Protein AF-A0A7S2RAV8-F1 (afdb_monomer_lite)

Radius of gyration: 22.28 Å; chains: 1; bounding box: 64×39×64 Å

Sequence (268 aa):
QKGCSYASLKVEIESLLDTTYSGCKLDADGVLSELLGGNNNEATVDALCISAYESSDVVYTFDDVTRKGYQFNNEYFSGGTKWNYEIETNDGENELKSDAARVKDVYHNEAKSGIIELPMDLPSFNPSDVGTCELNAAFCCWVQDRQAKDKNGNCNTPYDSNCVDKDPSDNANLCYVDHDRAAVGTHVAGGFSIYGDVENGKENIEGDIHCHGFAWAESANDPISVYKGNNLFFVSMYDHMYTRGYVRNVPGATMCACAETVSLLYPP

Secondary structure (DSSP, 8-state):
---SSHHHHHHHHHHHHHHT-TT-SS-HHHHHHHHTTT--SHHHHHHHHHHHHS-TTTEE-HHHHH-S-HHHHHHHHTT-SHHHH----TTSTT-HHHHTHHHHHHHHHTTTTSEEPP-TTSTTTS-TTS-SSTTSEEEEEE-EE--SSSSSSS--SSHHHHTTTB-----B---EEEGGGGHHHHT--S-EEE-SBTTTTB---S--BEEEEEE--SSTTSHHHHTHHHHHIIIIIIIIIIIT-EE-PPTTS-SEEETTT--EE---

pLDDT: mean 86.3, std 10.57, range [35.66, 97.62]

Foldseek 3Di:
DQWQFLVSQLVVQQVCCVPPVVPDPDHSQRVCCVVQVNPSDGVSSLVVLVVVLPPPVQEDEVCNQQVPDDVQVLQQQLQDDLLFPDAQALVGPSDNCVVNVSLVVCVVPHLVRGAYDDNCVHCQQPPPPDDRLQQQKKKFKFFFFRDDPLPWFFQHPVRVPRRPRTGTAADAWFAKFWLCLRCRSNVNPTDMDGQAPPPVRGTQSSDGMDMDMDGADPDCSTPRNRRVSSVVSCVSPPPPRNRGRTGGDRRSFGRMHRPRSTRTDDDD

Organism: NCBI:txid49252

Structure (mmCIF, N/CA/C/O backbone):
data_AF-A0A7S2RAV8-F1
#
_entry.id   AF-A0A7S2RAV8-F1
#
loop_
_atom_site.group_PDB
_atom_site.id
_atom_site.type_symbol
_atom_site.label_atom_id
_atom_site.label_alt_id
_atom_site.label_comp_id
_atom_site.label_asym_id
_atom_site.label_entity_id
_atom_site.label_seq_id
_atom_site.pdbx_PDB_ins_code
_atom_site.Cartn_x
_atom_site.Cartn_y
_atom_site.Cartn_z
_atom_site.occupancy
_atom_site.B_iso_or_equiv
_atom_site.auth_seq_id
_atom_site.auth_comp_id
_atom_site.auth_asym_id
_atom_site.auth_atom_id
_atom_site.pdbx_PDB_model_num
ATOM 1 N N . GLN A 1 1 ? 5.123 9.591 -15.116 1.00 43.28 1 GLN A N 1
ATOM 2 C CA . GLN A 1 1 ? 6.054 8.481 -15.395 1.00 43.28 1 GLN A CA 1
ATOM 3 C C . GLN A 1 1 ? 6.218 8.402 -16.901 1.00 43.28 1 GLN A C 1
ATOM 5 O O . GLN A 1 1 ? 5.208 8.426 -17.591 1.00 43.28 1 GLN A O 1
ATOM 10 N N . LYS A 1 2 ? 7.450 8.432 -17.416 1.00 52.16 2 LYS A N 1
ATOM 11 C CA . LYS A 1 2 ? 7.704 8.191 -18.843 1.00 52.16 2 LYS A CA 1
ATOM 12 C C . LYS A 1 2 ? 7.736 6.674 -19.031 1.00 52.16 2 LYS A C 1
ATOM 14 O O . LYS A 1 2 ? 8.394 5.995 -18.248 1.00 52.16 2 LYS A O 1
ATOM 19 N N . GLY A 1 3 ? 6.921 6.157 -19.945 1.00 62.19 3 GLY A N 1
ATOM 20 C CA . GLY A 1 3 ? 6.721 4.717 -20.102 1.00 62.19 3 GLY A CA 1
ATOM 21 C C . GLY A 1 3 ? 7.920 4.022 -20.739 1.00 62.19 3 GLY A C 1
ATOM 22 O O . GLY A 1 3 ? 8.759 4.667 -21.362 1.00 62.19 3 GLY A O 1
ATOM 23 N N . CYS A 1 4 ? 7.989 2.701 -20.603 1.00 76.12 4 CYS A N 1
ATOM 24 C CA . CYS A 1 4 ? 8.986 1.884 -21.285 1.00 76.12 4 CYS A CA 1
ATOM 25 C C . CYS A 1 4 ? 8.488 1.587 -22.705 1.00 76.12 4 CYS A C 1
ATOM 27 O O . CYS A 1 4 ? 7.786 0.615 -22.927 1.00 76.12 4 CYS A O 1
ATOM 29 N N . SER A 1 5 ? 8.746 2.513 -23.632 1.00 80.19 5 SER A N 1
ATOM 30 C CA . SER A 1 5 ? 8.338 2.416 -25.043 1.00 80.19 5 SER A CA 1
ATOM 31 C C . SER A 1 5 ? 9.417 3.003 -25.938 1.00 80.19 5 SER A C 1
ATOM 33 O O . SER A 1 5 ? 10.167 3.884 -25.494 1.00 80.19 5 SER A O 1
ATOM 35 N N . TYR A 1 6 ? 9.468 2.593 -27.207 1.00 83.44 6 TYR A N 1
ATOM 36 C CA . TYR A 1 6 ? 10.445 3.146 -28.154 1.00 83.44 6 TYR A CA 1
ATOM 37 C C . TYR A 1 6 ? 10.307 4.668 -28.260 1.00 83.44 6 TYR A C 1
ATOM 39 O O . TYR A 1 6 ? 11.296 5.399 -28.216 1.00 83.44 6 TYR A O 1
ATOM 47 N N . ALA A 1 7 ? 9.068 5.163 -28.323 1.00 85.19 7 ALA A N 1
ATOM 48 C CA . ALA A 1 7 ? 8.782 6.592 -28.392 1.00 85.19 7 ALA A CA 1
ATOM 49 C C . ALA A 1 7 ? 9.297 7.354 -27.160 1.00 85.19 7 ALA A C 1
ATOM 51 O O . ALA A 1 7 ? 9.900 8.417 -27.300 1.00 85.19 7 ALA A O 1
ATOM 52 N N . SER A 1 8 ? 9.097 6.809 -25.956 1.00 83.19 8 SER A N 1
ATOM 53 C CA . SER A 1 8 ? 9.576 7.450 -24.725 1.00 83.19 8 SER A CA 1
ATOM 54 C C . SER A 1 8 ? 11.103 7.437 -24.637 1.00 83.19 8 SER A C 1
ATOM 56 O O . SER A 1 8 ? 11.702 8.443 -24.259 1.00 83.19 8 SER A O 1
ATOM 58 N N . LEU A 1 9 ? 11.733 6.328 -25.035 1.00 84.19 9 LEU A N 1
ATOM 59 C CA . LEU A 1 9 ? 13.187 6.185 -25.066 1.00 84.19 9 LEU A CA 1
ATOM 60 C C . LEU A 1 9 ? 13.822 7.168 -26.061 1.00 84.19 9 LEU A C 1
ATOM 62 O O . LEU A 1 9 ? 14.805 7.834 -25.742 1.00 84.19 9 LEU A O 1
ATOM 66 N N . LYS A 1 10 ? 13.209 7.314 -27.240 1.00 88.38 10 LYS A N 1
ATOM 67 C CA . LYS A 1 10 ? 13.621 8.275 -28.262 1.00 88.38 10 LYS A CA 1
ATOM 68 C C . LYS A 1 10 ? 13.580 9.708 -27.740 1.00 88.38 10 LYS A C 1
ATOM 70 O O . LYS A 1 10 ? 14.586 10.397 -27.843 1.00 88.38 10 LYS A O 1
ATOM 75 N N . VAL A 1 11 ? 12.471 10.128 -27.125 1.00 89.44 11 VAL A N 1
ATOM 76 C CA . VAL A 1 11 ? 12.331 11.485 -26.561 1.00 89.44 11 VAL A CA 1
ATOM 77 C C . VAL A 1 11 ? 13.412 11.778 -25.516 1.00 89.44 11 VAL A C 1
ATOM 79 O O . VAL A 1 11 ? 13.958 12.880 -25.478 1.00 89.44 11 VAL A O 1
ATOM 82 N N . GLU A 1 12 ? 13.754 10.803 -24.671 1.00 87.81 12 GLU A N 1
ATOM 83 C CA . GLU A 1 12 ? 14.819 10.993 -23.679 1.00 87.81 12 GLU A CA 1
ATOM 84 C C . GLU A 1 12 ? 16.205 11.082 -24.305 1.00 87.81 12 GLU A C 1
ATOM 86 O O . GLU A 1 12 ? 17.019 11.908 -23.888 1.00 87.81 12 GLU A O 1
ATOM 91 N N . ILE A 1 13 ? 16.477 10.273 -25.328 1.00 89.56 13 ILE A N 1
ATOM 92 C CA . ILE A 1 13 ? 17.741 10.351 -26.057 1.00 89.56 13 ILE A CA 1
ATOM 93 C C . ILE A 1 13 ? 17.845 11.680 -26.803 1.00 89.56 13 ILE A C 1
ATOM 95 O O . ILE A 1 13 ? 18.894 12.309 -26.724 1.00 89.56 13 ILE A O 1
ATOM 99 N N . GLU A 1 14 ? 16.779 12.158 -27.447 1.00 91.38 14 GLU A N 1
ATOM 100 C CA . GLU A 1 14 ? 16.738 13.495 -28.060 1.00 91.38 14 GLU A CA 1
ATOM 101 C C . GLU A 1 14 ? 17.086 14.573 -27.025 1.00 91.38 14 GLU A C 1
ATOM 103 O O . GLU A 1 14 ? 18.001 15.369 -27.236 1.00 91.38 14 GLU A O 1
ATOM 108 N N . SER A 1 15 ? 16.453 14.527 -25.847 1.00 90.50 15 SER A N 1
ATOM 109 C CA . SER A 1 15 ? 16.748 15.468 -24.764 1.00 90.50 15 SER A CA 1
ATOM 110 C C . SER A 1 15 ? 18.203 15.384 -24.285 1.00 90.50 15 SER A C 1
ATOM 112 O O . SER A 1 15 ? 18.807 16.412 -23.971 1.00 90.50 15 SER A O 1
ATOM 114 N N . LEU A 1 16 ? 18.790 14.189 -24.190 1.00 90.31 16 LEU A N 1
ATOM 115 C CA . LEU A 1 16 ? 20.188 14.005 -23.781 1.00 90.31 16 LEU A CA 1
ATOM 116 C C . LEU A 1 16 ? 21.174 14.485 -24.850 1.00 90.31 16 LEU A C 1
ATOM 118 O O . LEU A 1 16 ? 22.193 15.094 -24.511 1.00 90.31 16 LEU A O 1
ATOM 122 N N . LEU A 1 17 ? 20.875 14.239 -26.126 1.00 91.56 17 LEU A N 1
ATOM 123 C CA . LEU A 1 17 ? 21.668 14.723 -27.253 1.00 91.56 17 LEU A CA 1
ATOM 124 C C . LEU A 1 17 ? 21.686 16.251 -27.286 1.00 91.56 17 LEU A C 1
ATOM 126 O O . LEU A 1 17 ? 22.760 16.840 -27.378 1.00 91.56 17 LEU A O 1
ATOM 130 N N . ASP A 1 18 ? 20.537 16.892 -27.086 1.00 87.81 18 ASP A N 1
ATOM 131 C CA . ASP A 1 18 ? 20.439 18.352 -27.096 1.00 87.81 18 ASP A CA 1
ATOM 132 C C . ASP A 1 18 ? 21.123 19.006 -25.886 1.00 87.81 18 ASP A C 1
ATOM 134 O O . ASP A 1 18 ? 21.769 20.050 -26.009 1.00 87.81 18 ASP A O 1
ATOM 138 N N . THR A 1 19 ? 20.997 18.403 -24.699 1.00 89.44 19 THR A N 1
ATOM 139 C CA . THR A 1 19 ? 21.460 19.020 -23.442 1.00 89.44 19 THR A CA 1
ATOM 140 C C . THR A 1 19 ? 22.895 18.669 -23.068 1.00 89.44 19 THR A C 1
ATOM 142 O O . THR A 1 19 ? 23.623 19.518 -22.555 1.00 89.44 19 THR A O 1
ATOM 145 N N . THR A 1 20 ? 23.304 17.421 -23.293 1.00 90.81 20 THR A N 1
ATOM 146 C CA . THR A 1 20 ? 24.558 16.862 -22.765 1.00 90.81 20 THR A CA 1
ATOM 147 C C . THR A 1 20 ? 25.553 16.558 -23.879 1.00 90.81 20 THR A C 1
ATOM 149 O O . THR A 1 20 ? 26.755 16.762 -23.707 1.00 90.81 20 THR A O 1
ATOM 152 N N . TYR A 1 21 ? 25.064 16.124 -25.044 1.00 87.56 21 TYR A N 1
ATOM 153 C CA . TYR A 1 21 ? 25.895 15.661 -26.157 1.00 87.56 21 TYR A CA 1
ATOM 154 C C . TYR A 1 21 ? 25.657 16.455 -27.445 1.00 87.56 21 TYR A C 1
ATOM 156 O O . TYR A 1 21 ? 25.573 15.877 -28.525 1.00 87.56 21 TYR A O 1
ATOM 164 N N . SER A 1 22 ? 25.633 17.788 -27.354 1.00 79.25 22 SER A N 1
ATOM 165 C CA . SER A 1 22 ? 25.305 18.692 -28.474 1.00 79.25 22 SER A CA 1
ATOM 166 C C . SER A 1 22 ? 26.261 18.625 -29.682 1.00 79.25 22 SER A C 1
ATOM 168 O O . SER A 1 22 ? 26.002 19.233 -30.718 1.00 79.25 22 SER A O 1
ATOM 170 N N . GLY A 1 23 ? 27.371 17.886 -29.569 1.00 83.62 23 GLY A N 1
ATOM 171 C CA . GLY A 1 23 ? 28.299 17.572 -30.663 1.00 83.62 23 GLY A CA 1
ATOM 172 C C . GLY A 1 23 ? 28.155 16.163 -31.253 1.00 83.62 23 GLY A C 1
ATOM 173 O O . GLY A 1 23 ? 28.964 15.782 -32.104 1.00 83.62 23 GLY A O 1
ATOM 174 N N . CYS A 1 24 ? 27.188 15.366 -30.792 1.00 85.75 24 CYS A N 1
ATOM 175 C CA . CYS A 1 24 ? 26.911 14.048 -31.348 1.00 85.75 24 CYS A CA 1
ATOM 176 C C . CYS A 1 24 ? 26.432 14.179 -32.799 1.00 85.75 24 CYS A C 1
ATOM 178 O O . CYS A 1 24 ? 25.630 15.049 -33.129 1.00 85.75 24 CYS A O 1
ATOM 180 N N . LYS A 1 25 ? 26.946 13.319 -33.683 1.00 87.62 25 LYS A N 1
ATOM 181 C CA . LYS A 1 25 ? 26.583 13.322 -35.111 1.00 87.62 25 LYS A CA 1
ATOM 182 C C . LYS A 1 25 ? 25.377 12.444 -35.433 1.00 87.62 25 LYS A C 1
ATOM 184 O O . LYS A 1 25 ? 24.878 12.515 -36.551 1.00 87.62 25 LYS A O 1
ATOM 189 N N . LEU A 1 26 ? 24.984 11.589 -34.495 1.00 88.50 26 LEU A N 1
ATOM 190 C CA . LEU A 1 26 ? 23.828 10.716 -34.627 1.00 88.50 26 LEU A CA 1
ATOM 191 C C . LEU A 1 26 ? 22.604 11.425 -34.056 1.00 88.50 26 LEU A C 1
ATOM 193 O O . LEU A 1 26 ? 22.698 12.091 -33.024 1.00 88.50 26 LEU A O 1
ATOM 197 N N . ASP A 1 27 ? 21.470 11.256 -34.728 1.00 89.50 27 ASP A N 1
ATOM 198 C CA . ASP A 1 27 ? 20.166 11.557 -34.152 1.00 89.50 27 ASP A CA 1
ATOM 199 C C . ASP A 1 27 ? 19.738 10.434 -33.192 1.00 89.50 27 ASP A C 1
ATOM 201 O O . ASP A 1 27 ? 20.418 9.412 -33.046 1.00 89.50 27 ASP A O 1
ATOM 205 N N . ALA A 1 28 ? 18.617 10.623 -32.498 1.00 88.25 28 ALA A N 1
ATOM 206 C CA . ALA A 1 28 ? 18.164 9.656 -31.505 1.00 88.25 28 ALA A CA 1
ATOM 207 C C . ALA A 1 28 ? 17.872 8.270 -32.098 1.00 88.25 28 ALA A C 1
ATOM 209 O O . ALA A 1 28 ? 18.189 7.269 -31.461 1.00 88.25 28 ALA A O 1
ATOM 210 N N . ASP A 1 29 ? 17.343 8.195 -33.324 1.00 87.12 29 ASP A N 1
ATOM 211 C CA . ASP A 1 29 ? 17.124 6.914 -34.008 1.00 87.12 29 ASP A CA 1
ATOM 212 C C . ASP A 1 29 ? 18.452 6.229 -34.368 1.00 87.12 29 ASP A C 1
ATOM 214 O O . ASP A 1 29 ? 18.572 5.011 -34.230 1.00 87.12 29 ASP A O 1
ATOM 218 N N . GLY A 1 30 ? 19.468 6.990 -34.785 1.00 88.50 30 GLY A N 1
ATOM 219 C CA . GLY A 1 30 ? 20.815 6.488 -35.044 1.00 88.50 30 GLY A CA 1
ATOM 220 C C . GLY A 1 30 ? 21.494 5.958 -33.783 1.00 88.50 30 GLY A C 1
ATOM 221 O O . GLY A 1 30 ? 22.050 4.861 -33.803 1.00 88.50 30 GLY A O 1
ATOM 222 N N . VAL A 1 31 ? 21.386 6.681 -32.664 1.00 88.62 31 VAL A N 1
ATOM 223 C CA . VAL A 1 31 ? 21.889 6.221 -31.358 1.00 88.62 31 VAL A CA 1
ATOM 224 C C . VAL A 1 31 ? 21.173 4.947 -30.918 1.00 88.62 31 VAL A C 1
ATOM 226 O O . VAL A 1 31 ? 21.825 3.975 -30.540 1.00 88.62 31 VAL A O 1
ATOM 229 N N . LEU A 1 32 ? 19.842 4.915 -31.011 1.00 87.62 32 LEU A N 1
ATOM 230 C CA . LEU A 1 32 ? 19.060 3.718 -30.706 1.00 87.62 32 LEU A CA 1
ATOM 231 C C . LEU A 1 32 ? 19.437 2.549 -31.614 1.00 87.62 32 LEU A C 1
ATOM 233 O O . LEU A 1 32 ? 19.582 1.435 -31.125 1.00 87.62 32 LEU A O 1
ATOM 237 N N . SER A 1 33 ? 19.694 2.804 -32.899 1.00 87.38 33 SER A N 1
ATOM 238 C CA . SER A 1 33 ? 20.160 1.780 -33.837 1.00 87.38 33 SER A CA 1
ATOM 239 C C . SER A 1 33 ? 21.479 1.156 -33.418 1.00 87.38 33 SER A C 1
ATOM 241 O O . SER A 1 33 ? 21.645 -0.052 -33.572 1.00 87.38 33 SER A O 1
ATOM 243 N N . GLU A 1 34 ? 22.424 1.941 -32.909 1.00 87.56 34 GLU A N 1
ATOM 244 C CA . GLU A 1 34 ? 23.692 1.394 -32.430 1.00 87.56 34 GLU A CA 1
ATOM 245 C C . GLU A 1 34 ? 23.516 0.626 -31.115 1.00 87.56 34 GLU A C 1
ATOM 247 O O . GLU A 1 34 ? 24.026 -0.487 -30.986 1.00 87.56 34 GLU A O 1
ATOM 252 N N . LEU A 1 35 ? 22.752 1.175 -30.166 1.00 85.38 35 LEU A N 1
ATOM 253 C CA . LEU A 1 35 ? 22.533 0.562 -28.852 1.00 85.38 35 LEU A CA 1
ATOM 254 C C . LEU A 1 35 ? 21.718 -0.736 -28.924 1.00 85.38 35 LEU A C 1
ATOM 256 O O . LEU A 1 35 ? 21.993 -1.676 -28.182 1.00 85.38 35 LEU A O 1
ATOM 260 N N . LEU A 1 36 ? 20.736 -0.800 -29.825 1.00 86.00 36 LEU A N 1
ATOM 261 C CA . LEU A 1 36 ? 19.835 -1.944 -30.002 1.00 86.00 36 LEU A CA 1
ATOM 262 C C . LEU A 1 36 ? 20.314 -2.924 -31.088 1.00 86.00 36 LEU A C 1
ATOM 264 O O . LEU A 1 36 ? 19.597 -3.862 -31.441 1.00 86.00 36 LEU A O 1
ATOM 268 N N . GLY A 1 37 ? 21.508 -2.715 -31.657 1.00 84.94 37 GLY A N 1
ATOM 269 C CA . GLY A 1 37 ? 22.071 -3.594 -32.687 1.00 84.94 37 GLY A CA 1
ATOM 270 C C . GLY A 1 37 ? 21.268 -3.624 -33.995 1.00 84.94 37 GLY A C 1
ATOM 271 O O . GLY A 1 37 ? 21.227 -4.652 -34.668 1.00 84.94 37 GLY A O 1
ATOM 272 N N . GLY A 1 38 ? 20.612 -2.516 -34.346 1.00 80.31 38 GLY A N 1
ATOM 273 C CA . GLY A 1 38 ? 19.808 -2.349 -35.561 1.00 80.31 38 GLY A CA 1
ATOM 274 C C . GLY A 1 38 ? 18.341 -2.772 -35.438 1.00 80.31 38 GLY A C 1
ATOM 275 O O . GLY A 1 38 ? 17.594 -2.640 -36.407 1.00 80.31 38 GLY A O 1
ATOM 276 N N . ASN A 1 39 ? 17.903 -3.251 -34.270 1.00 77.12 39 ASN A N 1
ATOM 277 C CA . ASN A 1 39 ? 16.529 -3.699 -34.034 1.00 77.12 39 ASN A CA 1
ATOM 278 C C . ASN A 1 39 ? 15.683 -2.606 -33.363 1.00 77.12 39 ASN A C 1
ATOM 280 O O . ASN A 1 39 ? 15.260 -2.723 -32.216 1.00 77.12 39 ASN A O 1
ATOM 284 N N . ASN A 1 40 ? 15.413 -1.535 -34.108 1.00 74.31 40 ASN A N 1
ATOM 285 C CA . ASN A 1 40 ? 14.671 -0.364 -33.628 1.00 74.31 40 ASN A CA 1
ATOM 286 C C . ASN A 1 40 ? 13.156 -0.573 -33.721 1.00 74.31 40 ASN A C 1
ATOM 288 O O . ASN A 1 40 ? 12.466 0.115 -34.472 1.00 74.31 40 ASN A O 1
ATOM 292 N N . ASN A 1 41 ? 12.638 -1.576 -33.016 1.00 80.62 41 ASN A N 1
ATOM 293 C CA . ASN A 1 41 ? 11.206 -1.851 -32.957 1.00 80.62 41 ASN A CA 1
ATOM 294 C C . ASN A 1 41 ? 10.712 -1.919 -31.509 1.00 80.62 41 ASN A C 1
ATOM 296 O O . ASN A 1 41 ? 11.490 -2.157 -30.585 1.00 80.62 41 ASN A O 1
ATOM 300 N N . GLU A 1 42 ? 9.404 -1.729 -31.339 1.00 82.00 42 GLU A N 1
ATOM 301 C CA . GLU A 1 42 ? 8.756 -1.736 -30.023 1.00 82.00 42 GLU A CA 1
ATOM 302 C C . GLU A 1 42 ? 9.035 -3.039 -29.269 1.00 82.00 42 GLU A C 1
ATOM 304 O O . GLU A 1 42 ? 9.454 -3.004 -28.123 1.00 82.00 42 GLU A O 1
ATOM 309 N N . ALA A 1 43 ? 8.953 -4.185 -29.953 1.00 82.06 43 ALA A N 1
ATOM 310 C CA . ALA A 1 43 ? 9.165 -5.496 -29.342 1.00 82.06 43 ALA A CA 1
ATOM 311 C C . ALA A 1 43 ? 10.565 -5.671 -28.720 1.00 82.06 43 ALA A C 1
ATOM 313 O O . ALA A 1 43 ? 10.721 -6.370 -27.722 1.00 82.06 43 ALA A O 1
ATOM 314 N N . THR A 1 44 ? 11.594 -5.050 -29.304 1.00 84.56 44 THR A N 1
ATOM 315 C CA . THR A 1 44 ? 12.965 -5.099 -28.772 1.00 84.56 44 THR A CA 1
ATOM 316 C C . THR A 1 44 ? 13.088 -4.242 -27.519 1.00 84.56 44 THR A C 1
ATOM 318 O O . THR A 1 44 ? 13.707 -4.667 -26.546 1.00 84.56 44 THR A O 1
ATOM 321 N N . VAL A 1 45 ? 12.473 -3.057 -27.525 1.00 81.50 45 VAL A N 1
ATOM 322 C CA . VAL A 1 45 ? 12.429 -2.186 -26.346 1.00 81.50 45 VAL A CA 1
ATOM 323 C C . VAL A 1 45 ? 11.629 -2.854 -25.230 1.00 81.50 45 VAL A C 1
ATOM 325 O O . VAL A 1 45 ? 12.137 -2.947 -24.118 1.00 81.50 45 VAL A O 1
ATOM 328 N N . ASP A 1 46 ? 10.464 -3.424 -25.537 1.00 79.44 46 ASP A N 1
ATOM 329 C CA . ASP A 1 46 ? 9.639 -4.171 -24.584 1.00 79.44 46 ASP A CA 1
ATOM 330 C C . ASP A 1 46 ? 10.425 -5.309 -23.921 1.00 79.44 46 ASP A C 1
ATOM 332 O O . ASP A 1 46 ? 10.407 -5.451 -22.700 1.00 79.44 46 ASP A O 1
ATOM 336 N N . ALA A 1 47 ? 11.171 -6.099 -24.699 1.00 80.56 47 ALA A N 1
ATOM 337 C CA . ALA A 1 47 ? 11.978 -7.196 -24.165 1.00 80.56 47 ALA A CA 1
ATOM 338 C C . ALA A 1 47 ? 13.101 -6.711 -23.229 1.00 80.56 47 ALA A C 1
ATOM 340 O O . ALA A 1 47 ? 13.387 -7.353 -22.214 1.00 80.56 47 ALA A O 1
ATOM 341 N N . LEU A 1 48 ? 13.728 -5.573 -23.544 1.00 83.38 48 LEU A N 1
ATOM 342 C CA . LEU A 1 48 ? 14.727 -4.950 -22.671 1.00 83.38 48 LEU A CA 1
ATOM 343 C C . LEU A 1 48 ? 14.098 -4.432 -21.378 1.00 83.38 48 LEU A C 1
ATOM 345 O O . LEU A 1 48 ? 14.671 -4.618 -20.308 1.00 83.38 48 LEU A O 1
ATOM 349 N N . CYS A 1 49 ? 12.917 -3.825 -21.473 1.00 80.38 49 CYS A N 1
ATOM 350 C CA . CYS A 1 49 ? 12.148 -3.356 -20.328 1.00 80.38 49 CYS A CA 1
ATOM 351 C C . CYS A 1 49 ? 11.777 -4.509 -19.393 1.00 80.38 49 CYS A C 1
ATOM 353 O O . CYS A 1 49 ? 12.070 -4.437 -18.203 1.00 80.38 49 CYS A O 1
ATOM 355 N N . ILE A 1 50 ? 11.226 -5.601 -19.934 1.00 78.88 50 ILE A N 1
ATOM 356 C CA . ILE A 1 50 ? 10.930 -6.825 -19.173 1.00 78.88 50 ILE A CA 1
ATOM 357 C C . ILE A 1 50 ? 12.186 -7.328 -18.465 1.00 78.88 50 ILE A C 1
ATOM 359 O O . ILE A 1 50 ? 12.175 -7.512 -17.255 1.00 78.88 50 ILE A O 1
ATOM 363 N N . SER A 1 51 ? 13.291 -7.470 -19.200 1.00 81.06 51 SER A N 1
ATOM 364 C CA . SER A 1 51 ? 14.554 -7.962 -18.635 1.00 81.06 51 SER A CA 1
ATOM 365 C C . SER A 1 51 ? 15.077 -7.061 -17.510 1.00 81.06 51 SER A C 1
ATOM 367 O O . SER A 1 51 ? 15.678 -7.544 -16.554 1.00 81.06 51 SER A O 1
ATOM 369 N N . ALA A 1 52 ? 14.860 -5.747 -17.614 1.00 80.44 52 ALA A N 1
ATOM 370 C CA . ALA A 1 52 ? 15.224 -4.797 -16.571 1.00 80.44 52 ALA A CA 1
ATOM 371 C C . ALA A 1 52 ? 14.313 -4.912 -15.337 1.00 80.44 52 ALA A C 1
ATOM 373 O O . ALA A 1 52 ? 14.808 -4.808 -14.217 1.00 80.44 52 ALA A O 1
ATOM 374 N N . TYR A 1 53 ? 13.012 -5.146 -15.530 1.00 79.12 53 TYR A N 1
ATOM 375 C CA . TYR A 1 53 ? 12.043 -5.326 -14.445 1.00 79.12 53 TYR A CA 1
ATOM 376 C C . TYR A 1 53 ? 12.192 -6.666 -13.721 1.00 79.12 53 TYR A C 1
ATOM 378 O O . TYR A 1 53 ? 12.022 -6.719 -12.509 1.00 79.12 53 TYR A O 1
ATOM 386 N N . GLU A 1 54 ? 12.550 -7.729 -14.438 1.00 75.06 54 GLU A N 1
ATOM 387 C CA . GLU A 1 54 ? 12.796 -9.064 -13.877 1.00 75.06 54 GLU A CA 1
ATOM 388 C C . GLU A 1 54 ? 14.157 -9.180 -13.168 1.00 75.06 54 GLU A C 1
ATOM 390 O O . GLU A 1 54 ? 14.454 -10.201 -12.545 1.00 75.06 54 GLU A O 1
ATOM 395 N N . SER A 1 55 ? 15.003 -8.148 -13.244 1.00 75.94 55 SER A N 1
ATOM 396 C CA . SER A 1 55 ? 16.267 -8.122 -12.514 1.00 75.94 55 SER A CA 1
ATOM 397 C C . SER A 1 55 ? 16.011 -8.141 -11.005 1.00 75.94 55 SER A C 1
ATOM 399 O O . SER A 1 55 ? 15.428 -7.214 -10.446 1.00 75.94 55 SER A O 1
ATOM 401 N N . SER A 1 56 ? 16.511 -9.169 -10.314 1.00 62.59 56 SER A N 1
ATOM 402 C CA . SER A 1 56 ? 16.336 -9.340 -8.864 1.00 62.59 56 SER A CA 1
ATOM 403 C C . SER A 1 56 ? 16.852 -8.165 -8.030 1.00 62.59 56 SER A C 1
ATOM 405 O O . SER A 1 56 ? 16.421 -7.988 -6.898 1.00 62.59 56 SER A O 1
ATOM 407 N N . ASP A 1 57 ? 17.765 -7.358 -8.577 1.00 68.69 57 ASP A N 1
ATOM 408 C CA . ASP A 1 57 ? 18.350 -6.206 -7.881 1.00 68.69 57 ASP A CA 1
ATOM 409 C C . ASP A 1 57 ? 17.342 -5.072 -7.640 1.00 68.69 57 ASP A C 1
ATOM 411 O O . ASP A 1 57 ? 17.608 -4.173 -6.842 1.00 68.69 57 ASP A O 1
ATOM 415 N N . VAL A 1 58 ? 16.197 -5.092 -8.329 1.00 71.00 58 VAL A N 1
ATOM 416 C CA . VAL A 1 58 ? 15.153 -4.070 -8.188 1.00 71.00 58 VAL A CA 1
ATOM 417 C C . VAL A 1 58 ? 13.844 -4.613 -7.626 1.00 71.00 58 VAL A C 1
ATOM 419 O O . VAL A 1 58 ? 12.955 -3.809 -7.362 1.00 71.00 58 VAL A O 1
ATOM 422 N N . VAL A 1 59 ? 13.709 -5.927 -7.424 1.00 81.00 59 VAL A N 1
ATOM 423 C CA . VAL A 1 59 ? 12.449 -6.568 -7.014 1.00 81.00 59 VAL A CA 1
ATOM 424 C C . VAL A 1 59 ? 12.431 -6.842 -5.510 1.00 81.00 59 VAL A C 1
ATOM 426 O O . VAL A 1 59 ? 13.317 -7.495 -4.965 1.00 81.00 59 VAL A O 1
ATOM 429 N N . TYR A 1 60 ? 11.378 -6.365 -4.852 1.00 86.81 60 TYR A N 1
ATOM 430 C CA . TYR A 1 60 ? 11.082 -6.555 -3.438 1.00 86.81 60 TYR A CA 1
ATOM 431 C C . TYR A 1 60 ? 9.792 -7.345 -3.281 1.00 86.81 60 TYR A C 1
ATOM 433 O O . TYR A 1 60 ? 8.746 -6.952 -3.802 1.00 86.81 60 TYR A O 1
ATOM 441 N N . THR A 1 61 ? 9.832 -8.410 -2.488 1.00 88.75 61 THR A N 1
ATOM 442 C CA . THR A 1 61 ? 8.597 -9.070 -2.068 1.00 88.75 61 THR A CA 1
ATOM 443 C C . THR A 1 61 ? 7.898 -8.229 -1.003 1.00 88.75 61 THR A C 1
ATOM 445 O O . THR A 1 61 ? 8.508 -7.396 -0.321 1.00 88.75 61 THR A O 1
ATOM 448 N N . PHE A 1 62 ? 6.607 -8.466 -0.788 1.00 85.81 62 PHE A N 1
ATOM 449 C CA . PHE A 1 62 ? 5.908 -7.788 0.302 1.00 85.81 62 PHE A CA 1
ATOM 450 C C . PHE A 1 62 ? 6.414 -8.225 1.690 1.00 85.81 62 PHE A C 1
ATOM 452 O O . PHE A 1 62 ? 6.354 -7.451 2.647 1.00 85.81 62 PHE A O 1
ATOM 459 N N . ASP A 1 63 ? 6.989 -9.427 1.814 1.00 90.69 63 ASP A N 1
ATOM 460 C CA . ASP A 1 63 ? 7.643 -9.849 3.057 1.00 90.69 63 ASP A CA 1
ATOM 461 C C . ASP A 1 63 ? 8.911 -9.046 3.349 1.00 90.69 63 ASP A C 1
ATOM 463 O O . ASP A 1 63 ? 9.175 -8.699 4.504 1.00 90.69 63 ASP A O 1
ATOM 467 N N . ASP A 1 64 ? 9.639 -8.627 2.311 1.00 91.44 64 ASP A N 1
ATOM 468 C CA . ASP A 1 64 ? 10.770 -7.722 2.480 1.00 91.44 64 ASP A CA 1
ATOM 469 C C . ASP A 1 64 ? 10.330 -6.376 3.048 1.00 91.44 64 ASP A C 1
ATOM 471 O O . ASP A 1 64 ? 11.070 -5.788 3.837 1.00 91.44 64 ASP A O 1
ATOM 475 N N . VAL A 1 65 ? 9.128 -5.895 2.721 1.00 91.75 65 VAL A N 1
ATOM 476 C CA . VAL A 1 65 ? 8.611 -4.610 3.214 1.00 91.75 65 VAL A CA 1
ATOM 477 C C . VAL A 1 65 ? 8.490 -4.609 4.737 1.00 91.75 65 VAL A C 1
ATOM 479 O O . VAL A 1 65 ? 8.980 -3.685 5.391 1.00 91.75 65 VAL A O 1
ATOM 482 N N . THR A 1 66 ? 7.882 -5.641 5.328 1.00 92.00 66 THR A N 1
ATOM 483 C CA . THR A 1 66 ? 7.645 -5.679 6.782 1.00 92.00 66 THR A CA 1
ATOM 484 C C . THR A 1 66 ? 8.770 -6.364 7.549 1.00 92.00 66 THR A C 1
ATOM 486 O O . THR A 1 66 ? 9.075 -5.948 8.670 1.00 92.00 66 THR A O 1
ATOM 489 N N . ARG A 1 67 ? 9.402 -7.390 6.957 1.00 93.50 67 ARG A N 1
ATOM 490 C CA . ARG A 1 67 ? 10.308 -8.356 7.607 1.00 93.50 67 ARG A CA 1
ATOM 491 C C . ARG A 1 67 ? 9.709 -8.989 8.864 1.00 93.50 67 ARG A C 1
ATOM 493 O O . ARG A 1 67 ? 10.411 -9.215 9.852 1.00 93.50 67 ARG A O 1
ATOM 500 N N . LYS A 1 68 ? 8.395 -9.219 8.855 1.00 94.06 68 LYS A N 1
ATOM 501 C CA . LYS A 1 68 ? 7.653 -9.823 9.974 1.00 94.06 68 LYS A CA 1
ATOM 502 C C . LYS A 1 68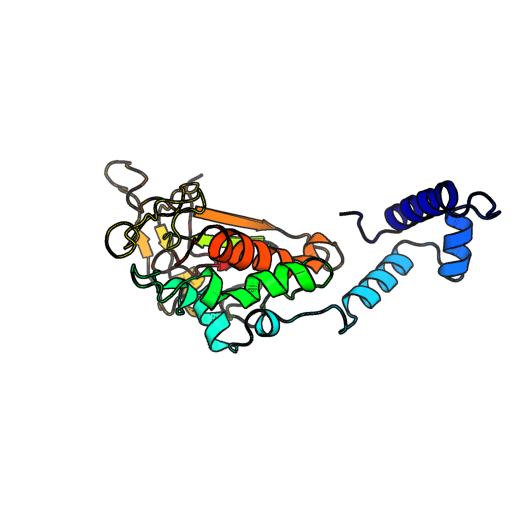 ? 7.066 -11.195 9.639 1.00 94.06 68 LYS A C 1
ATOM 504 O O . LYS A 1 68 ? 6.504 -11.831 10.530 1.00 94.06 68 LYS A O 1
ATOM 509 N N . GLY A 1 69 ? 7.257 -11.673 8.410 1.00 94.19 69 GLY A N 1
ATOM 510 C CA . GLY A 1 69 ? 6.803 -12.975 7.954 1.00 94.19 69 GLY A CA 1
ATOM 511 C C . GLY A 1 69 ? 5.383 -12.947 7.394 1.00 94.19 69 GLY A C 1
ATOM 512 O O . GLY A 1 69 ? 4.571 -12.074 7.715 1.00 94.19 69 GLY A O 1
ATOM 513 N N . TYR A 1 70 ? 5.072 -13.990 6.624 1.00 93.31 70 TYR A N 1
ATOM 514 C CA . TYR A 1 70 ? 3.781 -14.217 5.972 1.00 93.31 70 TYR A CA 1
ATOM 515 C C . TYR A 1 70 ? 2.574 -13.946 6.880 1.00 93.31 70 TYR A C 1
ATOM 517 O O . TYR A 1 70 ? 1.689 -13.182 6.507 1.00 93.31 70 TYR A O 1
ATOM 525 N N . GLN A 1 71 ? 2.550 -14.513 8.094 1.00 94.06 71 GLN A N 1
ATOM 526 C CA . GLN A 1 71 ? 1.401 -14.370 8.996 1.00 94.06 71 GLN A CA 1
ATOM 527 C C . GLN A 1 71 ? 1.136 -12.904 9.345 1.00 94.06 71 GLN A C 1
ATOM 529 O O . GLN A 1 71 ? -0.014 -12.485 9.406 1.00 94.06 71 GLN A O 1
ATOM 534 N N . PHE A 1 72 ? 2.187 -12.113 9.560 1.00 95.44 72 PHE A N 1
ATOM 535 C CA . PHE A 1 72 ? 2.016 -10.697 9.849 1.00 95.44 72 PHE A CA 1
ATOM 536 C C . PHE A 1 72 ? 1.429 -9.956 8.645 1.00 95.44 72 PHE A C 1
ATOM 538 O O . PHE A 1 72 ? 0.512 -9.162 8.817 1.00 95.44 72 PHE A O 1
ATOM 545 N N . ASN A 1 73 ? 1.923 -10.231 7.436 1.00 94.81 73 ASN A N 1
ATOM 546 C CA . ASN A 1 73 ? 1.437 -9.578 6.218 1.00 94.81 73 ASN A CA 1
ATOM 547 C C . ASN A 1 73 ? -0.016 -9.963 5.922 1.00 94.81 73 ASN A C 1
ATOM 549 O O . ASN A 1 73 ? -0.831 -9.089 5.634 1.00 94.81 73 ASN A O 1
ATOM 553 N N . ASN A 1 74 ? -0.351 -11.250 6.065 1.00 93.81 74 ASN A N 1
ATOM 554 C CA . ASN A 1 74 ? -1.715 -11.747 5.921 1.00 93.81 74 ASN A CA 1
ATOM 555 C C . ASN A 1 74 ? -2.668 -11.033 6.882 1.00 93.81 74 ASN A C 1
ATOM 557 O O . ASN A 1 74 ? -3.669 -10.453 6.464 1.00 93.81 74 ASN A O 1
ATOM 561 N N . GLU A 1 75 ? -2.333 -11.034 8.174 1.00 94.50 75 GLU A N 1
ATOM 562 C CA . GLU A 1 75 ? -3.187 -10.404 9.175 1.00 94.50 75 GLU A CA 1
ATOM 563 C C . GLU A 1 75 ? -3.255 -8.892 8.981 1.00 94.50 75 GLU A C 1
ATOM 565 O O . GLU A 1 75 ? -4.324 -8.324 9.145 1.00 94.50 75 GLU A O 1
ATOM 570 N N . TYR A 1 76 ? -2.172 -8.228 8.569 1.00 95.94 76 TYR A N 1
ATOM 571 C CA . TYR A 1 76 ? -2.186 -6.788 8.312 1.00 95.94 76 TYR A CA 1
ATOM 572 C C . TYR A 1 76 ? -3.256 -6.404 7.282 1.00 95.94 76 TYR A C 1
ATOM 574 O O . TYR A 1 76 ? -4.084 -5.533 7.551 1.00 95.94 76 TYR A O 1
ATOM 582 N N . PHE A 1 77 ? -3.297 -7.094 6.140 1.00 94.38 77 PHE A N 1
ATOM 583 C CA . PHE A 1 77 ? -4.301 -6.836 5.102 1.00 94.38 77 PHE A CA 1
ATOM 584 C C . PHE A 1 77 ? -5.702 -7.330 5.453 1.00 94.38 77 PHE A C 1
ATOM 586 O O . PHE A 1 77 ? -6.686 -6.809 4.931 1.00 94.38 77 PHE A O 1
ATOM 593 N N . SER A 1 78 ? -5.807 -8.246 6.410 1.00 92.31 78 SER A N 1
ATOM 594 C CA . SER A 1 78 ? -7.078 -8.664 7.008 1.00 92.31 78 SER A CA 1
ATOM 595 C C . SER A 1 78 ? -7.608 -7.650 8.039 1.00 92.31 78 SER A C 1
ATOM 597 O O . SER A 1 78 ? -8.705 -7.819 8.559 1.00 92.31 78 SER A O 1
ATOM 599 N N . GLY A 1 79 ? -6.853 -6.579 8.332 1.00 92.81 79 GLY A N 1
ATOM 600 C CA . GLY A 1 79 ? -7.180 -5.569 9.350 1.00 92.81 79 GLY A CA 1
ATOM 601 C C . GLY A 1 79 ? -6.686 -5.906 10.758 1.00 92.81 79 GLY A C 1
ATOM 602 O O . GLY A 1 79 ? -7.027 -5.229 11.727 1.00 92.81 79 GLY A O 1
ATOM 603 N N . GLY A 1 80 ? -5.853 -6.936 10.869 1.00 92.94 80 GLY A N 1
ATOM 604 C CA . GLY A 1 80 ? -5.208 -7.405 12.082 1.00 92.94 80 GLY A CA 1
ATOM 605 C C . GLY A 1 80 ? -3.802 -6.872 12.315 1.00 92.94 80 GLY A C 1
ATOM 606 O O . GLY A 1 80 ? -3.316 -5.977 11.628 1.00 92.94 80 GLY A O 1
ATOM 607 N N . THR A 1 81 ? -3.121 -7.465 13.294 1.00 95.19 81 THR A N 1
ATOM 608 C CA . THR A 1 81 ? -1.809 -7.055 13.828 1.00 95.19 81 THR A CA 1
ATOM 609 C C . THR A 1 81 ? -1.815 -5.790 14.680 1.00 95.19 81 THR A C 1
ATOM 611 O O . THR A 1 81 ? -2.719 -4.957 14.658 1.00 95.19 81 THR A O 1
ATOM 614 N N . LYS A 1 82 ? -0.709 -5.615 15.403 1.00 95.06 82 LYS A N 1
ATOM 615 C CA . LYS A 1 82 ? -0.463 -4.437 16.220 1.00 95.06 82 LYS A CA 1
ATOM 616 C C . LYS A 1 82 ? -0.462 -3.117 15.446 1.00 95.06 82 LYS A C 1
ATOM 618 O O . LYS A 1 82 ? -0.819 -2.090 16.012 1.00 95.06 82 LYS A O 1
ATOM 623 N N . TRP A 1 83 ? -0.128 -3.137 14.152 1.00 95.50 83 TRP A N 1
ATOM 624 C CA . TRP A 1 83 ? -0.181 -1.938 13.312 1.00 95.50 83 TRP A CA 1
ATOM 625 C C . TRP A 1 83 ? -1.611 -1.453 13.074 1.00 95.50 83 TRP A C 1
ATOM 627 O O . TRP A 1 83 ? -1.804 -0.250 12.946 1.00 95.50 83 TRP A O 1
ATOM 637 N N . ASN A 1 84 ? -2.607 -2.341 13.136 1.00 95.88 84 ASN A N 1
ATOM 638 C CA . ASN A 1 84 ? -4.012 -1.953 13.048 1.00 95.88 84 ASN A CA 1
ATOM 639 C C . ASN A 1 84 ? -4.698 -1.762 14.409 1.00 95.88 84 ASN A C 1
ATOM 641 O O . ASN A 1 84 ? -5.675 -1.025 14.500 1.00 95.88 84 ASN A O 1
ATOM 645 N N . TYR A 1 85 ? -4.236 -2.436 15.468 1.00 93.00 85 TYR A N 1
ATOM 646 C CA . TYR A 1 85 ? -4.988 -2.494 16.729 1.00 93.00 85 TYR A CA 1
ATOM 647 C C . TYR A 1 85 ? -4.533 -1.558 17.830 1.00 93.00 85 TYR A C 1
ATOM 649 O O . TYR A 1 85 ? -5.382 -1.117 18.605 1.00 93.00 85 TYR A O 1
ATOM 657 N N . GLU A 1 86 ? -3.229 -1.336 17.955 1.00 93.06 86 GLU A 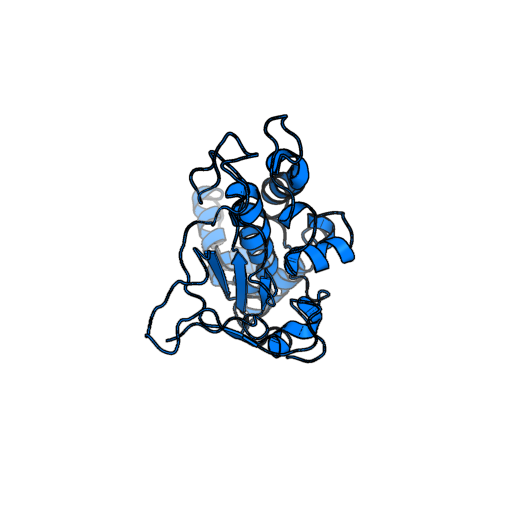N 1
ATOM 658 C CA . GLU A 1 86 ? -2.710 -0.512 19.037 1.00 93.06 86 GLU A CA 1
ATOM 659 C C . GLU A 1 86 ? -3.071 0.960 18.801 1.00 93.06 86 GLU A C 1
ATOM 661 O O . GLU A 1 86 ? -3.371 1.378 17.686 1.00 93.06 86 GLU A O 1
ATOM 666 N N . ILE A 1 87 ? -3.051 1.753 19.861 1.00 92.44 87 ILE A N 1
ATOM 667 C CA . ILE A 1 87 ? -3.185 3.207 19.811 1.00 92.44 87 ILE A CA 1
ATOM 668 C C . ILE A 1 87 ? -2.039 3.744 20.658 1.00 92.44 87 ILE A C 1
ATOM 670 O O . ILE A 1 87 ? -1.695 3.132 21.677 1.00 92.44 87 ILE A O 1
ATOM 674 N N . GLU A 1 88 ? -1.414 4.830 20.205 1.00 94.19 88 GLU A N 1
ATOM 675 C CA . GLU A 1 88 ? -0.354 5.480 20.976 1.00 94.19 88 GLU A CA 1
ATOM 676 C C . GLU A 1 88 ? -0.888 5.849 22.363 1.00 94.19 88 GLU A C 1
ATOM 678 O O . GLU A 1 88 ? -2.026 6.289 22.483 1.00 94.19 88 GLU A O 1
ATOM 683 N N . THR A 1 89 ? -0.110 5.641 23.419 1.00 92.81 89 THR A N 1
ATOM 684 C CA . THR A 1 89 ? -0.536 6.011 24.775 1.00 92.81 89 THR A CA 1
ATOM 685 C C . THR A 1 89 ? -0.025 7.396 25.139 1.00 92.81 89 THR A C 1
ATOM 687 O O . THR A 1 89 ? 0.932 7.907 24.554 1.00 92.81 89 THR A O 1
ATOM 690 N N . ASN A 1 90 ? -0.619 8.025 26.154 1.00 92.06 90 ASN A N 1
ATOM 691 C CA . ASN A 1 90 ? -0.100 9.304 26.659 1.00 92.06 90 ASN A CA 1
ATOM 692 C C . ASN A 1 90 ? 1.347 9.226 27.178 1.00 92.06 90 ASN A C 1
ATOM 694 O O . ASN A 1 90 ? 2.033 10.249 27.209 1.00 92.06 90 ASN A O 1
ATOM 698 N N . ASP A 1 91 ? 1.802 8.029 27.552 1.00 92.44 91 ASP A N 1
ATOM 699 C CA . ASP A 1 91 ? 3.166 7.757 28.009 1.00 92.44 91 ASP A CA 1
ATOM 700 C C . ASP A 1 91 ? 4.144 7.473 26.847 1.00 92.44 91 ASP A C 1
ATOM 702 O O . ASP A 1 91 ? 5.334 7.251 27.078 1.00 92.44 91 ASP A O 1
ATOM 706 N N . GLY A 1 92 ? 3.670 7.528 25.594 1.00 89.69 92 GLY A N 1
ATOM 707 C CA . GLY A 1 92 ? 4.478 7.358 24.382 1.00 89.69 92 GLY A CA 1
ATOM 708 C C . GLY A 1 92 ? 4.708 5.903 23.967 1.00 89.69 92 GLY A C 1
ATOM 709 O O . GLY A 1 92 ? 5.616 5.625 23.184 1.00 89.69 92 GLY A O 1
ATOM 710 N N . GLU A 1 93 ? 3.921 4.959 24.486 1.00 93.62 93 GLU A N 1
ATOM 711 C CA . GLU A 1 93 ? 3.940 3.571 24.013 1.00 93.62 93 GLU A CA 1
ATOM 712 C C . GLU A 1 93 ? 3.118 3.431 22.725 1.00 93.62 93 GLU A C 1
ATOM 714 O O . GLU A 1 93 ? 2.210 4.218 22.475 1.00 93.62 93 GLU A O 1
ATOM 719 N N . ASN A 1 94 ? 3.409 2.410 21.914 1.00 94.19 94 ASN A N 1
ATOM 720 C CA . ASN A 1 94 ? 2.707 2.098 20.659 1.00 94.19 94 ASN A CA 1
ATOM 721 C C . ASN A 1 94 ? 2.679 3.234 19.612 1.00 94.19 94 ASN A C 1
ATOM 723 O O . ASN A 1 94 ? 1.742 3.333 18.804 1.00 94.19 94 ASN A O 1
ATOM 727 N N . GLU A 1 95 ? 3.687 4.109 19.631 1.00 94.12 95 GLU A N 1
ATOM 728 C CA . GLU A 1 95 ? 3.863 5.173 18.643 1.00 94.12 95 GLU A CA 1
ATOM 729 C C . GLU A 1 95 ? 4.051 4.561 17.245 1.00 94.12 95 GLU A C 1
ATOM 731 O O . GLU A 1 95 ? 5.097 3.984 16.925 1.00 94.12 95 GLU A O 1
ATOM 736 N N . LEU A 1 96 ? 3.060 4.742 16.366 1.00 94.25 96 LEU A N 1
ATOM 737 C CA . LEU A 1 96 ? 3.060 4.154 15.022 1.00 94.25 96 LEU A CA 1
ATOM 738 C C . LEU A 1 96 ? 4.287 4.578 14.199 1.00 94.25 96 LEU A C 1
ATOM 740 O O . LEU A 1 96 ? 4.858 3.770 13.463 1.00 94.25 96 LEU A O 1
ATOM 744 N N . LYS A 1 97 ? 4.737 5.830 14.353 1.00 93.50 97 LYS A N 1
ATOM 745 C CA . LYS A 1 97 ? 5.930 6.351 13.666 1.00 93.50 97 LYS A CA 1
ATOM 746 C C . LYS A 1 97 ? 7.206 5.593 14.030 1.00 93.50 97 LYS A C 1
ATOM 748 O O . LYS A 1 97 ? 8.099 5.508 13.183 1.00 93.50 97 LYS A O 1
ATOM 753 N N . SER A 1 98 ? 7.271 5.053 15.246 1.00 95.06 98 SER A N 1
ATOM 754 C CA . SER A 1 98 ? 8.369 4.231 15.753 1.00 95.06 98 SER A CA 1
ATOM 755 C C . SER A 1 98 ? 8.162 2.757 15.384 1.00 95.06 98 SER A C 1
ATOM 757 O O . SER A 1 98 ? 9.015 2.142 14.741 1.00 95.06 98 SER A O 1
ATOM 759 N N . ASP A 1 99 ? 6.980 2.206 15.671 1.00 94.12 99 ASP A N 1
ATOM 760 C CA . ASP A 1 99 ? 6.651 0.792 15.447 1.00 94.12 99 ASP A CA 1
ATOM 761 C C . ASP A 1 99 ? 6.640 0.363 13.978 1.00 94.12 99 ASP A C 1
ATOM 763 O O . ASP A 1 99 ? 6.894 -0.807 13.658 1.00 94.12 99 ASP A O 1
ATOM 767 N N . ALA A 1 100 ? 6.317 1.297 13.086 1.00 95.62 100 ALA A N 1
ATOM 768 C CA . ALA A 1 100 ? 6.292 1.111 11.642 1.00 95.62 100 ALA A CA 1
ATOM 769 C C . ALA A 1 100 ? 7.348 1.974 10.931 1.00 95.62 100 ALA A C 1
ATOM 771 O O . ALA A 1 100 ? 7.231 2.213 9.730 1.00 95.62 100 ALA A O 1
ATOM 772 N N . ALA A 1 101 ? 8.414 2.406 11.625 1.00 96.19 101 ALA A N 1
ATOM 773 C CA . ALA A 1 101 ? 9.496 3.213 11.041 1.00 96.19 101 ALA A CA 1
ATOM 774 C C . ALA A 1 101 ? 10.069 2.608 9.747 1.00 96.19 101 ALA A C 1
ATOM 776 O O . ALA A 1 101 ? 10.398 3.331 8.807 1.00 96.19 101 ALA A O 1
ATOM 777 N N . ARG A 1 102 ? 10.086 1.271 9.651 1.00 95.12 102 ARG A N 1
ATOM 778 C CA . ARG A 1 102 ? 10.516 0.555 8.447 1.00 95.12 102 ARG A CA 1
ATOM 779 C C . ARG A 1 102 ? 9.739 0.970 7.192 1.00 95.12 102 ARG A C 1
ATOM 781 O O . ARG A 1 102 ? 10.338 1.043 6.125 1.00 95.12 102 ARG A O 1
ATOM 788 N N . VAL A 1 103 ? 8.442 1.259 7.300 1.00 96.75 103 VAL A N 1
ATOM 789 C CA . VAL A 1 103 ? 7.607 1.681 6.163 1.00 96.75 103 VAL A CA 1
ATOM 790 C C . VAL A 1 103 ? 8.146 2.975 5.554 1.00 96.75 103 VAL A C 1
ATOM 792 O O . VAL A 1 103 ? 8.248 3.099 4.336 1.00 96.75 103 VAL A O 1
ATOM 795 N N . LYS A 1 104 ? 8.578 3.922 6.389 1.00 96.94 104 LYS A N 1
ATOM 796 C CA . LYS A 1 104 ? 9.227 5.148 5.919 1.00 96.94 104 LYS A CA 1
ATOM 797 C C . LYS A 1 104 ? 10.535 4.854 5.188 1.00 96.94 104 LYS A C 1
ATOM 799 O O . LYS A 1 104 ? 10.767 5.426 4.124 1.00 96.94 104 LYS A O 1
ATOM 804 N N . ASP A 1 105 ? 11.362 3.962 5.725 1.00 95.75 105 ASP A N 1
ATOM 805 C CA . ASP A 1 105 ? 12.636 3.596 5.098 1.00 95.75 105 ASP A CA 1
ATOM 806 C C . ASP A 1 105 ? 12.426 2.916 3.743 1.00 95.75 105 ASP A C 1
ATOM 808 O O . ASP A 1 105 ? 13.079 3.286 2.770 1.00 95.75 105 ASP A O 1
ATOM 812 N N . VAL A 1 106 ? 11.473 1.979 3.652 1.00 95.81 106 VAL A N 1
ATOM 813 C CA . VAL A 1 106 ? 11.100 1.333 2.382 1.00 95.81 106 VAL A CA 1
ATOM 814 C C . VAL A 1 106 ? 10.637 2.380 1.382 1.00 95.81 106 VAL A C 1
ATOM 816 O O . VAL A 1 106 ? 11.098 2.370 0.249 1.00 95.81 106 VAL A O 1
ATOM 819 N N . TYR A 1 107 ? 9.791 3.329 1.786 1.00 96.19 107 TYR A N 1
ATOM 820 C CA . TYR A 1 107 ? 9.340 4.375 0.872 1.00 96.19 107 TYR A CA 1
ATOM 821 C C . TYR A 1 107 ? 10.489 5.236 0.338 1.00 96.19 107 TYR A C 1
ATOM 823 O O . TYR A 1 107 ? 10.537 5.536 -0.853 1.00 96.19 107 TYR A O 1
ATOM 831 N N . HIS A 1 108 ? 11.409 5.668 1.201 1.00 94.50 108 HIS A N 1
ATOM 832 C CA . HIS A 1 108 ? 12.469 6.585 0.789 1.00 94.50 108 HIS A CA 1
ATOM 833 C C . HIS A 1 108 ? 13.598 5.916 0.010 1.00 94.50 108 HIS A C 1
ATOM 835 O O . HIS A 1 108 ? 14.152 6.569 -0.874 1.00 94.50 108 HIS A O 1
ATOM 841 N N . ASN A 1 109 ? 13.916 4.662 0.329 1.00 91.50 109 ASN A N 1
ATOM 842 C CA . ASN A 1 109 ? 15.099 3.988 -0.198 1.00 91.50 109 ASN A CA 1
ATOM 843 C C . ASN A 1 109 ? 14.762 2.961 -1.284 1.00 91.50 109 ASN A C 1
ATOM 845 O O . ASN A 1 109 ? 15.550 2.808 -2.208 1.00 91.50 109 ASN A O 1
ATOM 849 N N . GLU A 1 110 ? 13.592 2.315 -1.209 1.00 91.25 110 GLU A N 1
ATOM 850 C CA . GLU A 1 110 ? 13.259 1.171 -2.067 1.00 91.25 110 GLU A CA 1
ATOM 851 C C . GLU A 1 110 ? 12.085 1.475 -3.005 1.00 91.25 110 GLU A C 1
ATOM 853 O O . GLU A 1 110 ? 12.238 1.468 -4.220 1.00 91.25 110 GLU A O 1
ATOM 858 N N . ALA A 1 111 ? 10.912 1.834 -2.479 1.00 91.94 111 ALA A N 1
ATOM 859 C CA . ALA A 1 111 ? 9.667 1.914 -3.250 1.00 91.94 111 ALA A CA 1
ATOM 860 C C . ALA A 1 111 ? 9.638 3.024 -4.316 1.00 91.94 111 ALA A C 1
ATOM 862 O O . ALA A 1 111 ? 8.775 3.011 -5.194 1.00 91.94 111 ALA A O 1
ATOM 863 N N . LYS A 1 112 ? 10.538 4.012 -4.228 1.00 88.06 112 LYS A N 1
ATOM 864 C CA . LYS A 1 112 ? 10.640 5.117 -5.197 1.00 88.06 112 LYS A CA 1
ATOM 865 C C . LYS A 1 112 ? 11.359 4.744 -6.488 1.00 88.06 112 LYS A C 1
ATOM 867 O O . LYS A 1 112 ? 11.173 5.437 -7.487 1.00 88.06 112 LYS A O 1
ATOM 872 N N . SER A 1 113 ? 12.198 3.716 -6.453 1.00 83.56 113 SER A N 1
ATOM 873 C CA . SER A 1 113 ? 13.057 3.322 -7.576 1.00 83.56 113 SER A CA 1
ATOM 874 C C . SER A 1 113 ? 13.035 1.826 -7.872 1.00 83.56 113 SER A C 1
ATOM 876 O O . SER A 1 113 ? 13.318 1.442 -9.001 1.00 83.56 113 SER A O 1
ATOM 878 N N . GLY A 1 114 ? 12.699 0.996 -6.888 1.00 88.44 114 GLY A N 1
ATOM 879 C CA . GLY A 1 114 ? 12.494 -0.439 -7.027 1.00 88.44 114 GLY A CA 1
ATOM 880 C C . GLY A 1 114 ? 11.036 -0.806 -7.294 1.00 88.44 114 GLY A C 1
ATOM 881 O O . GLY A 1 114 ? 10.133 0.033 -7.268 1.00 88.44 114 GLY A O 1
ATOM 882 N N . ILE A 1 115 ? 10.820 -2.088 -7.541 1.00 91.00 115 ILE A N 1
ATOM 883 C CA . ILE A 1 115 ? 9.539 -2.735 -7.799 1.00 91.00 115 ILE A CA 1
ATOM 884 C C . ILE A 1 115 ? 9.164 -3.518 -6.546 1.00 91.00 115 ILE A C 1
ATOM 886 O O . ILE A 1 115 ? 9.948 -4.325 -6.062 1.00 91.00 115 ILE A O 1
ATOM 890 N N . ILE A 1 116 ? 7.970 -3.278 -6.020 1.00 93.00 116 ILE A N 1
ATOM 891 C CA . ILE A 1 116 ? 7.367 -4.091 -4.969 1.00 93.00 116 ILE A CA 1
ATOM 892 C C . ILE A 1 116 ? 6.346 -4.993 -5.645 1.00 93.00 116 ILE A C 1
ATOM 894 O O . ILE A 1 116 ? 5.453 -4.510 -6.346 1.00 93.00 116 ILE A O 1
ATOM 898 N N . GLU A 1 117 ? 6.469 -6.296 -5.429 1.00 91.19 117 GLU A N 1
ATOM 899 C CA . GLU A 1 117 ? 5.512 -7.268 -5.938 1.00 91.19 117 GLU A CA 1
ATOM 900 C C . GLU A 1 117 ? 4.165 -7.127 -5.224 1.00 91.19 117 GLU A C 1
ATOM 902 O O . GLU A 1 117 ? 4.083 -6.894 -4.014 1.00 91.19 117 GLU A O 1
ATOM 907 N N . LEU A 1 118 ? 3.081 -7.285 -5.985 1.00 91.62 118 LEU A N 1
ATOM 908 C CA . LEU A 1 118 ? 1.759 -7.443 -5.389 1.00 91.62 118 LEU A CA 1
ATOM 909 C C . LEU A 1 118 ? 1.731 -8.794 -4.651 1.00 91.62 118 LEU A C 1
ATOM 911 O O . LEU A 1 118 ? 2.120 -9.792 -5.261 1.00 91.62 118 LEU A O 1
ATOM 915 N N . PRO A 1 119 ? 1.280 -8.858 -3.386 1.00 91.94 119 PRO A N 1
ATOM 916 C CA . PRO A 1 119 ? 1.353 -10.067 -2.571 1.00 91.94 119 PRO A CA 1
ATOM 917 C C . PRO A 1 119 ? 0.270 -11.083 -2.963 1.00 91.94 119 PRO A C 1
ATOM 919 O O . PRO A 1 119 ? -0.688 -11.329 -2.232 1.00 91.94 119 PRO A O 1
ATOM 922 N N . MET A 1 120 ? 0.421 -11.664 -4.154 1.00 88.62 120 MET A N 1
ATOM 923 C CA . MET A 1 120 ? -0.464 -12.686 -4.728 1.00 88.62 120 MET A CA 1
ATOM 924 C C . MET A 1 120 ? -0.348 -14.044 -4.021 1.00 88.62 120 MET A C 1
ATOM 926 O O . MET A 1 120 ? -1.020 -15.001 -4.394 1.00 88.62 120 MET A O 1
ATOM 930 N N . ASP A 1 121 ? 0.520 -14.161 -3.022 1.00 87.94 121 ASP A N 1
ATOM 931 C CA . ASP A 1 121 ? 0.575 -15.280 -2.088 1.00 87.94 121 ASP A CA 1
ATOM 932 C C . ASP A 1 121 ? -0.451 -15.144 -0.951 1.00 87.94 121 ASP A C 1
ATOM 934 O O . ASP A 1 121 ? -0.763 -16.133 -0.289 1.00 87.94 121 ASP A O 1
ATOM 938 N N . LEU A 1 122 ? -0.990 -13.941 -0.723 1.00 89.62 122 LEU A N 1
ATOM 939 C CA . LEU A 1 122 ? -1.920 -13.678 0.368 1.00 89.62 122 LEU A CA 1
ATOM 940 C C . LEU A 1 122 ? -3.382 -13.899 -0.057 1.00 89.62 122 LEU A C 1
ATOM 942 O O . LEU A 1 122 ? -3.804 -13.381 -1.094 1.00 89.62 122 LEU A O 1
ATOM 946 N N . PRO A 1 123 ? -4.210 -14.536 0.791 1.00 88.12 123 PRO A N 1
ATOM 947 C CA . PRO A 1 123 ? -5.639 -14.740 0.556 1.00 88.12 123 PRO A CA 1
ATOM 948 C C . PRO A 1 123 ? -6.446 -13.493 0.184 1.00 88.12 123 PRO A C 1
ATOM 950 O O . PRO A 1 123 ? -7.440 -13.603 -0.523 1.00 88.12 123 PRO A O 1
ATOM 953 N N . SER A 1 124 ? -6.040 -12.305 0.639 1.00 86.62 124 SER A N 1
ATOM 954 C CA . SER A 1 124 ? -6.731 -11.052 0.291 1.00 86.62 124 SER A CA 1
ATOM 955 C C . SER A 1 124 ? -6.591 -10.679 -1.197 1.00 86.62 124 SER A C 1
ATOM 957 O O . SER A 1 124 ? -7.457 -10.006 -1.756 1.00 86.62 124 SER A O 1
ATOM 959 N N . PHE A 1 125 ? -5.518 -11.129 -1.853 1.00 88.00 125 PHE A N 1
ATOM 960 C CA . PHE A 1 125 ? -5.211 -10.837 -3.259 1.00 88.00 125 PHE A CA 1
ATOM 961 C C . PHE A 1 125 ? -5.274 -12.083 -4.149 1.00 88.00 125 PHE A C 1
ATOM 963 O O . PHE A 1 125 ? -5.376 -11.974 -5.363 1.00 88.00 125 PHE A O 1
ATOM 970 N N . ASN A 1 126 ? -5.235 -13.277 -3.568 1.00 85.19 126 ASN A N 1
ATOM 971 C CA . ASN A 1 126 ? -5.375 -14.532 -4.293 1.00 85.19 126 ASN A CA 1
ATOM 972 C C . ASN A 1 126 ? -6.168 -15.546 -3.458 1.00 85.19 126 ASN A C 1
ATOM 974 O O . ASN A 1 126 ? -5.604 -16.522 -2.950 1.00 85.19 126 ASN A O 1
ATOM 978 N N . PRO A 1 127 ? -7.466 -15.297 -3.230 1.00 72.88 127 PRO A N 1
ATOM 979 C CA . PRO A 1 127 ? -8.303 -16.277 -2.564 1.00 72.88 127 PRO A CA 1
ATOM 980 C C . PRO A 1 127 ? -8.478 -17.493 -3.478 1.00 72.88 127 PRO A C 1
ATOM 982 O O . PRO A 1 127 ? -8.747 -17.360 -4.664 1.00 72.88 127 PRO A O 1
ATOM 985 N N . SER A 1 128 ? -8.365 -18.699 -2.926 1.00 65.19 128 SER A N 1
ATOM 986 C CA . SER A 1 128 ? -8.444 -19.953 -3.693 1.00 65.19 128 SER A CA 1
ATOM 987 C C . SER A 1 128 ? -9.778 -20.181 -4.417 1.00 65.19 128 SER A C 1
ATOM 989 O O . SER A 1 128 ? -9.844 -21.009 -5.325 1.00 65.19 128 SER A O 1
ATOM 991 N N . ASP A 1 129 ? -10.825 -19.461 -4.009 1.00 58.38 129 ASP A N 1
ATOM 992 C CA . ASP A 1 129 ? -12.218 -19.734 -4.374 1.00 58.38 129 ASP A CA 1
ATOM 993 C C . ASP A 1 129 ? -12.830 -18.638 -5.274 1.00 58.38 129 ASP A C 1
ATOM 995 O O . ASP A 1 129 ? -13.983 -18.745 -5.692 1.00 58.38 129 ASP A O 1
ATOM 999 N N . VAL A 1 130 ? -12.063 -17.588 -5.592 1.00 56.91 130 VAL A N 1
ATOM 1000 C CA . VAL A 1 130 ? -12.468 -16.437 -6.416 1.00 56.91 130 VAL A CA 1
ATOM 1001 C C . VAL A 1 130 ? -11.312 -16.081 -7.360 1.00 56.91 130 VAL A C 1
ATOM 1003 O O . VAL A 1 130 ? -10.160 -16.348 -7.042 1.00 56.91 130 VAL A O 1
ATOM 1006 N N . GLY A 1 131 ? -11.604 -15.542 -8.547 1.00 57.22 131 GLY A N 1
ATOM 1007 C CA . GLY A 1 131 ? -10.591 -15.243 -9.569 1.00 57.22 131 GLY A CA 1
ATOM 1008 C C . GLY A 1 131 ? -9.418 -14.382 -9.068 1.00 57.22 131 GLY A C 1
ATOM 1009 O O . GLY A 1 131 ? -9.511 -13.659 -8.075 1.00 57.22 131 GLY A O 1
ATOM 1010 N N . THR A 1 132 ? -8.286 -14.465 -9.768 1.00 69.75 132 THR A N 1
ATOM 1011 C CA . THR A 1 132 ? -7.051 -13.744 -9.427 1.00 69.75 132 THR A CA 1
ATOM 1012 C C . THR A 1 132 ? -7.102 -12.293 -9.911 1.00 69.75 132 THR A C 1
ATOM 1014 O O . THR A 1 132 ? -6.533 -11.986 -10.957 1.00 69.75 132 THR A O 1
ATOM 1017 N N . CYS A 1 133 ? -7.752 -11.395 -9.165 1.00 83.06 133 CYS A N 1
ATOM 1018 C CA . CYS A 1 133 ? -7.750 -9.945 -9.425 1.00 83.06 133 CYS A CA 1
ATOM 1019 C C . CYS A 1 133 ? -7.988 -9.572 -10.903 1.00 83.06 133 CYS A C 1
ATOM 1021 O O . CYS A 1 133 ? -7.248 -8.756 -11.462 1.00 83.06 133 CYS A O 1
ATOM 1023 N N . GLU A 1 134 ? -8.976 -10.188 -11.552 1.00 85.69 134 GLU A N 1
ATOM 1024 C CA . GLU A 1 134 ? -9.152 -10.132 -13.011 1.00 85.69 134 GLU A CA 1
ATOM 1025 C C . GLU A 1 134 ? -9.539 -8.722 -13.494 1.00 85.69 134 GLU A C 1
ATOM 1027 O O . GLU A 1 134 ? -9.143 -8.299 -14.579 1.00 85.69 134 GLU A O 1
ATOM 1032 N N . LEU A 1 135 ? -10.217 -7.941 -12.648 1.00 88.19 135 LEU A N 1
ATOM 1033 C CA . LEU A 1 135 ? -10.549 -6.528 -12.858 1.00 88.19 135 LEU A CA 1
ATOM 1034 C C . LEU A 1 135 ? -9.328 -5.599 -12.876 1.00 88.19 135 LEU A C 1
ATOM 1036 O O . LEU A 1 135 ? -9.486 -4.403 -13.120 1.00 88.19 135 LEU A O 1
ATOM 1040 N N . ASN A 1 136 ? -8.127 -6.109 -12.593 1.00 91.62 136 ASN A N 1
ATOM 1041 C CA . ASN A 1 136 ? -6.904 -5.322 -12.496 1.00 91.62 136 ASN A CA 1
ATOM 1042 C C . ASN A 1 136 ? -7.037 -4.117 -11.548 1.00 91.62 136 ASN A C 1
ATOM 1044 O O . ASN A 1 136 ? -6.560 -3.019 -11.836 1.00 91.62 136 ASN A O 1
ATOM 1048 N 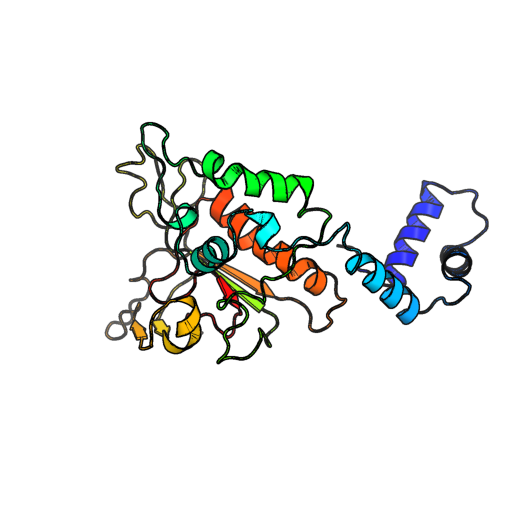N . ALA A 1 137 ? -7.723 -4.310 -10.422 1.00 92.12 137 ALA A N 1
ATOM 1049 C CA . ALA A 1 137 ? -7.956 -3.269 -9.433 1.00 92.12 137 ALA A CA 1
ATOM 1050 C C . ALA A 1 137 ? -7.919 -3.824 -8.009 1.00 92.12 137 ALA A C 1
ATOM 1052 O O . ALA A 1 137 ? -8.279 -4.977 -7.760 1.00 92.12 137 ALA A O 1
ATOM 1053 N N . ALA A 1 138 ? -7.519 -2.976 -7.066 1.00 92.62 138 ALA A N 1
ATOM 1054 C CA . ALA A 1 138 ? -7.520 -3.266 -5.641 1.00 92.62 138 ALA A CA 1
ATOM 1055 C C . ALA A 1 138 ? -8.057 -2.075 -4.850 1.00 92.62 138 ALA A C 1
ATOM 1057 O O . ALA A 1 138 ? -7.945 -0.925 -5.276 1.00 92.62 138 ALA A O 1
ATOM 1058 N N . PHE A 1 139 ? -8.640 -2.376 -3.697 1.00 92.56 139 PHE A N 1
ATOM 1059 C CA . PHE A 1 139 ? -9.222 -1.408 -2.782 1.00 92.56 139 PHE A CA 1
ATOM 1060 C C . PHE A 1 139 ? -8.711 -1.652 -1.377 1.00 92.56 139 PHE A C 1
ATOM 1062 O O . PHE A 1 139 ? -8.554 -2.796 -0.952 1.00 92.56 139 PHE A O 1
ATOM 1069 N N . CYS A 1 140 ? -8.503 -0.557 -0.661 1.00 95.38 140 CYS A N 1
ATOM 1070 C CA . CYS A 1 140 ? -8.275 -0.550 0.767 1.00 95.38 140 CYS A CA 1
ATOM 1071 C C . CYS A 1 140 ? -9.299 0.354 1.446 1.00 95.38 140 CYS A C 1
ATOM 1073 O O . CYS A 1 140 ? -9.577 1.435 0.928 1.00 95.38 140 CYS A O 1
ATOM 1075 N N . CYS A 1 141 ? -9.818 -0.065 2.595 1.00 94.69 141 CYS A N 1
ATOM 1076 C CA . CYS A 1 141 ? -10.750 0.708 3.402 1.00 94.69 141 CYS A CA 1
ATOM 1077 C C . CYS A 1 141 ? -10.374 0.657 4.880 1.00 94.69 141 CYS A C 1
ATOM 1079 O O . CYS A 1 141 ? -10.041 -0.404 5.413 1.00 94.69 141 CYS A O 1
ATOM 1081 N N . TRP A 1 142 ? -10.482 1.811 5.527 1.00 95.69 142 TRP A N 1
ATOM 1082 C CA . TRP A 1 142 ? -10.146 2.048 6.919 1.00 95.69 142 TRP A CA 1
ATOM 1083 C C . TRP A 1 142 ? -11.332 2.641 7.649 1.00 95.69 142 TRP A C 1
ATOM 1085 O O . TRP A 1 142 ? -12.041 3.490 7.112 1.00 95.69 142 TRP A O 1
ATOM 1095 N N . VAL A 1 143 ? -11.504 2.201 8.889 1.00 94.31 143 VAL A N 1
ATOM 1096 C CA . VAL A 1 143 ? -12.609 2.627 9.758 1.00 94.31 143 VAL A CA 1
ATOM 1097 C C . VAL A 1 143 ? -12.121 3.251 11.056 1.00 94.31 143 VAL A C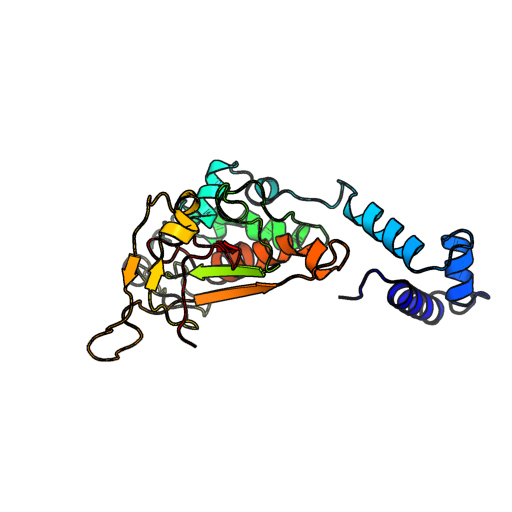 1
ATOM 1099 O O . VAL A 1 143 ? -12.928 3.655 11.881 1.00 94.31 143 VAL A O 1
ATOM 1102 N N . GLN A 1 144 ? -10.805 3.315 11.271 1.00 95.25 144 GLN A N 1
ATOM 1103 C CA . GLN A 1 144 ? -10.233 3.970 12.439 1.00 95.25 144 GLN A CA 1
ATOM 1104 C C . GLN A 1 144 ? -9.021 4.827 12.091 1.00 95.25 144 GLN A C 1
ATOM 1106 O O . GLN A 1 144 ? -8.297 4.563 11.135 1.00 95.25 144 GLN A O 1
ATOM 1111 N N . ASP A 1 145 ? -8.795 5.833 12.922 1.00 95.50 145 ASP A N 1
ATOM 1112 C CA . ASP A 1 145 ? -7.615 6.677 12.967 1.00 95.50 145 ASP A CA 1
ATOM 1113 C C . ASP A 1 145 ? -6.954 6.544 14.344 1.00 95.50 145 ASP A C 1
ATOM 1115 O O . ASP A 1 145 ? -7.585 6.744 15.385 1.00 95.50 145 ASP A O 1
ATOM 1119 N N . ARG A 1 146 ? -5.667 6.189 14.344 1.00 94.56 146 ARG A N 1
ATOM 1120 C CA . ARG A 1 146 ? -4.863 5.968 15.554 1.00 94.56 146 ARG A CA 1
ATOM 1121 C C . ARG A 1 146 ? -3.739 6.983 15.751 1.00 94.56 146 ARG A C 1
ATOM 1123 O O . ARG A 1 146 ? -2.893 6.755 16.619 1.00 94.56 146 ARG A O 1
ATOM 1130 N N . GLN A 1 147 ? -3.659 8.045 14.943 1.00 91.69 147 GLN A N 1
ATOM 1131 C CA . GLN A 1 147 ? -2.542 8.988 15.000 1.00 91.69 147 GLN A CA 1
ATOM 1132 C C . GLN A 1 147 ? -3.010 10.438 15.133 1.00 91.69 147 GLN A C 1
ATOM 1134 O O . GLN A 1 147 ? -3.729 10.973 14.307 1.00 91.69 147 GLN A O 1
ATOM 1139 N N . ALA A 1 148 ? -2.553 11.117 16.184 1.00 90.88 148 ALA A N 1
ATOM 1140 C CA . ALA A 1 148 ? -2.909 12.509 16.415 1.00 90.88 148 ALA A CA 1
ATOM 1141 C C . ALA A 1 148 ? -1.930 13.453 15.706 1.00 90.88 148 ALA A C 1
ATOM 1143 O O . ALA A 1 148 ? -0.768 13.124 15.461 1.00 90.88 148 ALA A O 1
ATOM 1144 N N . LYS A 1 149 ? -2.365 14.703 15.495 1.00 86.31 149 LYS A N 1
ATOM 1145 C CA . LYS A 1 149 ? -1.523 15.824 15.016 1.00 86.31 149 LYS A CA 1
ATOM 1146 C C . LYS A 1 149 ? -0.911 15.623 13.623 1.00 86.31 149 LYS A C 1
ATOM 1148 O O . LYS A 1 149 ? 0.035 16.327 13.266 1.00 86.31 149 LYS A O 1
ATOM 1153 N N . ASP A 1 150 ? -1.470 14.743 12.810 1.00 82.38 150 ASP A N 1
ATOM 1154 C CA . ASP A 1 150 ? -1.059 14.531 11.421 1.00 82.38 150 ASP A CA 1
ATOM 1155 C C . ASP A 1 150 ? -1.949 15.267 10.398 1.00 82.38 150 ASP A C 1
ATOM 1157 O O . ASP A 1 150 ? -1.686 15.207 9.197 1.00 82.38 150 ASP A O 1
ATOM 1161 N N . LYS A 1 151 ? -2.940 16.034 10.884 1.00 86.75 151 LYS A N 1
ATOM 1162 C CA . LYS A 1 151 ? -3.932 16.802 10.105 1.00 86.75 151 LYS A CA 1
ATOM 1163 C C . LYS A 1 151 ? -4.884 15.931 9.278 1.00 86.75 151 LYS A C 1
ATOM 1165 O O . LYS A 1 151 ? -5.451 16.429 8.306 1.00 86.75 151 LYS A O 1
ATOM 1170 N N . ASN A 1 152 ? -5.050 14.671 9.655 1.00 86.75 152 ASN A N 1
ATOM 1171 C CA . ASN A 1 152 ? -5.985 13.736 9.053 1.00 86.75 152 ASN A CA 1
ATOM 1172 C C . ASN A 1 152 ? -6.832 13.103 10.164 1.00 86.75 152 ASN A C 1
ATOM 1174 O O . ASN A 1 152 ? -6.404 13.071 11.310 1.00 86.75 152 ASN A O 1
ATOM 1178 N N . GLY A 1 153 ? -8.041 12.651 9.825 1.00 89.56 153 GLY A N 1
ATOM 1179 C CA . GLY A 1 153 ? -8.899 11.924 10.763 1.00 89.56 153 GLY A CA 1
ATOM 1180 C C . GLY A 1 153 ? -9.281 12.709 12.019 1.00 89.56 153 GLY A C 1
ATOM 1181 O O . GLY A 1 153 ? -9.249 13.945 12.046 1.00 89.56 153 GLY A O 1
ATOM 1182 N N . ASN A 1 154 ? -9.715 11.969 13.038 1.00 92.88 154 ASN A N 1
ATOM 1183 C CA . ASN A 1 154 ? -10.309 12.510 14.255 1.00 92.88 154 ASN A CA 1
ATOM 1184 C C . ASN A 1 154 ? -9.533 12.146 15.539 1.00 92.88 154 ASN A C 1
ATOM 1186 O O . ASN A 1 154 ? -9.924 12.589 16.630 1.00 92.88 154 ASN A O 1
ATOM 1190 N N . CYS A 1 155 ? -8.432 11.390 15.448 1.00 94.19 155 CYS A N 1
ATOM 1191 C CA . CYS A 1 155 ? -7.576 11.074 16.589 1.00 94.19 155 CYS A CA 1
ATOM 1192 C C . CYS A 1 155 ? -6.903 12.332 17.158 1.00 94.19 155 CYS A C 1
ATOM 1194 O O . CYS A 1 155 ? -6.325 13.161 16.452 1.00 94.19 155 CYS A O 1
ATOM 1196 N N . ASN A 1 156 ? -6.957 12.486 18.484 1.00 94.81 156 ASN A N 1
ATOM 1197 C CA . ASN A 1 156 ? -6.383 13.632 19.182 1.00 94.81 156 ASN A CA 1
ATOM 1198 C C . ASN A 1 156 ? -5.712 13.245 20.505 1.00 94.81 156 ASN A C 1
ATOM 1200 O O . ASN A 1 156 ? -6.003 12.217 21.110 1.00 94.81 156 ASN A O 1
ATOM 1204 N N . THR A 1 157 ? -4.833 14.123 20.997 1.00 92.44 157 THR A N 1
ATOM 1205 C CA . THR A 1 157 ? -4.270 14.015 22.351 1.00 92.44 157 THR A CA 1
ATOM 1206 C C . THR A 1 157 ? -5.220 14.619 23.398 1.00 92.44 157 THR A C 1
ATOM 1208 O O . THR A 1 157 ? -5.909 15.595 23.083 1.00 92.44 157 THR A O 1
ATOM 1211 N N . PRO A 1 158 ? -5.216 14.159 24.661 1.00 93.88 158 PRO A N 1
ATOM 1212 C CA . PRO A 1 158 ? -4.533 12.967 25.171 1.00 93.88 158 PRO A CA 1
ATOM 1213 C C . PRO A 1 158 ? -5.079 11.668 24.560 1.00 93.88 158 PRO A C 1
ATOM 1215 O O . PRO A 1 158 ? -6.294 11.460 24.537 1.00 93.88 158 PRO A O 1
ATOM 1218 N N . TYR A 1 159 ? -4.183 10.804 24.080 1.00 92.69 159 TYR A N 1
ATOM 1219 C CA . TYR A 1 159 ? -4.523 9.655 23.242 1.00 92.69 159 TYR A CA 1
ATOM 1220 C C . TYR A 1 159 ? -5.498 8.689 23.917 1.00 92.69 159 TYR A C 1
ATOM 1222 O O . TYR A 1 159 ? -6.528 8.360 23.332 1.00 92.69 159 TYR A O 1
ATOM 1230 N N . ASP A 1 160 ? -5.251 8.352 25.186 1.00 91.25 160 ASP A N 1
ATOM 1231 C CA . ASP A 1 160 ? -6.054 7.391 25.962 1.00 91.25 160 ASP A CA 1
ATOM 1232 C C . ASP A 1 160 ? -7.542 7.773 26.111 1.00 91.25 160 ASP A C 1
ATOM 1234 O O . ASP A 1 160 ? -8.342 6.982 26.600 1.00 91.25 160 ASP A O 1
ATOM 1238 N N . SER A 1 161 ? -7.928 8.995 25.729 1.00 92.38 161 SER A N 1
ATOM 1239 C CA . SER A 1 161 ? -9.321 9.464 25.795 1.00 92.38 161 SER A CA 1
ATOM 1240 C C . SER A 1 161 ? -9.833 10.085 24.497 1.00 92.38 161 SER A C 1
ATOM 1242 O O . SER A 1 161 ? -11.026 10.004 24.210 1.00 92.38 161 SER A O 1
ATOM 1244 N N . ASN A 1 162 ? -8.947 10.680 23.696 1.00 93.75 162 ASN A N 1
ATOM 1245 C CA . ASN A 1 162 ? -9.312 11.418 22.491 1.00 93.75 162 ASN A CA 1
ATOM 1246 C C . ASN A 1 162 ? -8.887 10.720 21.193 1.00 93.75 162 ASN A C 1
ATOM 1248 O O . ASN A 1 162 ? -9.151 11.267 20.127 1.00 93.75 162 ASN A O 1
ATOM 1252 N N . CYS A 1 163 ? -8.267 9.541 21.265 1.00 93.19 163 CYS A N 1
ATOM 1253 C CA . CYS A 1 163 ? -7.876 8.738 20.102 1.00 93.19 163 CYS A CA 1
ATOM 1254 C C . CYS A 1 163 ? -8.473 7.318 20.110 1.00 93.19 163 CYS A C 1
ATOM 1256 O O . CYS A 1 163 ? -8.449 6.628 19.098 1.00 93.19 163 CYS A O 1
ATOM 1258 N N . VAL A 1 164 ? -9.051 6.880 21.233 1.00 91.19 164 VAL A N 1
ATOM 1259 C CA . VAL A 1 164 ? -9.755 5.593 21.309 1.00 91.19 164 VAL A CA 1
ATOM 1260 C C . VAL A 1 164 ? -10.991 5.619 20.414 1.00 91.19 164 VAL A C 1
ATOM 1262 O O . VAL A 1 164 ? -11.838 6.502 20.573 1.00 91.19 164 VAL A O 1
ATOM 1265 N N . ASP A 1 165 ? -11.053 4.652 19.492 1.00 88.06 165 ASP A N 1
ATOM 1266 C CA . ASP A 1 165 ? -12.130 4.458 18.516 1.00 88.06 165 ASP A CA 1
ATOM 1267 C C . ASP A 1 165 ? -12.518 5.766 17.810 1.00 88.06 165 ASP A C 1
ATOM 1269 O O . ASP A 1 165 ? -13.675 6.187 17.822 1.00 88.06 165 ASP A O 1
ATOM 1273 N N . LYS A 1 166 ? -11.513 6.462 17.264 1.00 93.81 166 LYS A N 1
ATOM 1274 C CA . LYS A 1 166 ? -11.733 7.632 16.414 1.00 93.81 166 LYS A CA 1
ATOM 1275 C C . LYS A 1 166 ? -11.752 7.248 14.958 1.00 93.81 166 LYS A C 1
ATOM 1277 O O . LYS A 1 166 ? -10.978 6.399 14.530 1.00 93.81 166 LYS A O 1
ATOM 1282 N N . ASP A 1 167 ? -12.624 7.919 14.227 1.00 94.00 167 ASP A N 1
ATOM 1283 C CA . ASP A 1 167 ? -12.839 7.638 12.821 1.00 94.00 167 ASP A CA 1
ATOM 1284 C C . ASP A 1 167 ? -11.787 8.359 11.956 1.00 94.00 167 ASP A C 1
ATOM 1286 O O . ASP A 1 167 ? -11.279 9.424 12.344 1.00 94.00 167 ASP A O 1
ATOM 1290 N N . PRO A 1 168 ? -11.441 7.806 10.782 1.00 95.25 168 PRO A N 1
ATOM 1291 C CA . PRO A 1 168 ? -10.642 8.495 9.782 1.00 95.25 168 PRO A CA 1
ATOM 1292 C C . PRO A 1 168 ? -11.438 9.651 9.163 1.00 95.25 168 PRO A C 1
ATOM 1294 O O . PRO A 1 168 ? -12.555 9.958 9.564 1.00 95.25 168 PRO A O 1
ATOM 1297 N N . SER A 1 169 ? -10.859 10.342 8.180 1.00 93.56 169 SER A N 1
ATOM 1298 C CA . SER A 1 169 ? -11.640 11.317 7.414 1.00 93.56 169 SER A CA 1
ATOM 1299 C C . SER A 1 169 ? -12.535 10.596 6.415 1.00 93.56 169 SER A C 1
ATOM 1301 O O . SER A 1 169 ? -12.038 9.781 5.641 1.00 93.56 169 SER A O 1
ATOM 1303 N N . ASP A 1 170 ? -13.812 10.953 6.386 1.00 91.50 170 ASP A N 1
ATOM 1304 C CA . ASP A 1 170 ? -14.795 10.322 5.509 1.00 91.50 170 ASP A CA 1
ATOM 1305 C C . ASP A 1 170 ? -14.550 10.598 4.015 1.00 91.50 170 ASP A C 1
ATOM 1307 O O . ASP A 1 170 ? -14.261 11.730 3.604 1.00 91.50 170 ASP A O 1
ATOM 1311 N N . ASN A 1 171 ? -14.684 9.561 3.189 1.00 91.00 171 ASN A N 1
ATOM 1312 C CA . ASN A 1 171 ? -14.819 9.688 1.738 1.00 91.00 171 ASN A CA 1
ATOM 1313 C C . ASN A 1 171 ? -15.688 8.589 1.096 1.00 91.00 171 ASN A C 1
ATOM 1315 O O . ASN A 1 171 ? -15.701 8.484 -0.137 1.00 91.00 171 ASN A O 1
ATOM 1319 N N . ALA A 1 172 ? -16.352 7.752 1.896 1.00 88.00 172 ALA A N 1
ATOM 1320 C CA . ALA A 1 172 ? -16.979 6.530 1.421 1.00 88.00 172 ALA A CA 1
ATOM 1321 C C . ALA A 1 172 ? -18.138 6.108 2.334 1.00 88.00 172 ALA A C 1
ATOM 1323 O O . ALA A 1 172 ? -17.953 5.963 3.532 1.00 88.00 172 ALA A O 1
ATOM 1324 N N . ASN A 1 173 ? -19.296 5.795 1.746 1.00 83.69 173 ASN A N 1
ATOM 1325 C CA . ASN A 1 173 ? -20.447 5.266 2.488 1.00 83.69 173 ASN A CA 1
ATOM 1326 C C . ASN A 1 173 ? -20.535 3.746 2.334 1.00 83.69 173 ASN A C 1
ATOM 1328 O O . ASN A 1 173 ? -20.471 3.232 1.219 1.00 83.69 173 ASN A O 1
ATOM 1332 N N . LEU A 1 174 ? -20.750 3.008 3.416 1.00 82.38 174 LEU A N 1
ATOM 1333 C CA . LEU A 1 174 ? -20.862 1.550 3.381 1.00 82.38 174 LEU A CA 1
ATOM 1334 C C . LEU A 1 174 ? -22.304 1.101 3.599 1.00 82.38 174 LEU A C 1
ATOM 1336 O O . LEU A 1 174 ? -22.867 1.295 4.665 1.00 82.38 174 LEU A O 1
ATOM 1340 N N . CYS A 1 175 ? -22.889 0.400 2.626 1.00 80.00 175 CYS A N 1
ATOM 1341 C CA . CYS A 1 175 ? -24.248 -0.131 2.774 1.00 80.00 175 CYS A CA 1
ATOM 1342 C C . CYS A 1 175 ? -24.291 -1.512 3.421 1.00 80.00 175 CYS A C 1
ATOM 1344 O O . CYS A 1 175 ? -25.105 -1.768 4.309 1.00 80.00 175 CYS A O 1
ATOM 1346 N N . TYR A 1 176 ? -23.459 -2.434 2.946 1.00 83.81 176 TYR A N 1
ATOM 1347 C CA . TYR A 1 176 ? -23.365 -3.771 3.511 1.00 83.81 176 TYR A CA 1
ATOM 1348 C C . TYR A 1 176 ? -22.028 -4.421 3.179 1.00 83.81 176 TYR A C 1
ATOM 1350 O O . TYR A 1 176 ? -21.325 -4.030 2.244 1.00 83.81 176 TYR A O 1
ATOM 1358 N N . VAL A 1 177 ? -21.717 -5.443 3.965 1.00 86.88 177 VAL A N 1
ATOM 1359 C CA . VAL A 1 177 ? -20.578 -6.329 3.780 1.00 86.88 177 VAL A CA 1
ATOM 1360 C C . VAL A 1 177 ? -21.110 -7.723 3.499 1.00 86.88 177 VAL A C 1
ATOM 1362 O O . VAL A 1 177 ? -21.883 -8.250 4.298 1.00 86.88 177 VAL A O 1
ATOM 1365 N N . ASP A 1 178 ? -20.686 -8.314 2.388 1.00 87.12 178 ASP A N 1
ATOM 1366 C CA . ASP A 1 178 ? -20.934 -9.719 2.061 1.00 87.12 178 ASP A CA 1
ATOM 1367 C C . ASP A 1 178 ? -19.714 -10.563 2.455 1.00 87.12 178 ASP A C 1
ATOM 1369 O O . ASP A 1 178 ? -18.677 -10.539 1.785 1.00 87.12 178 ASP A O 1
ATOM 1373 N N . HIS A 1 179 ? -19.818 -11.288 3.566 1.00 86.31 179 HIS A N 1
ATOM 1374 C CA . HIS A 1 179 ? -18.708 -12.051 4.135 1.00 86.31 179 HIS A CA 1
ATOM 1375 C C . HIS A 1 179 ? -18.279 -13.218 3.238 1.00 86.31 179 HIS A C 1
ATOM 1377 O O . HIS A 1 179 ? -17.116 -13.616 3.304 1.00 86.31 179 HIS A O 1
ATOM 1383 N N . ASP A 1 180 ? -19.155 -13.716 2.358 1.00 83.00 180 ASP A N 1
ATOM 1384 C CA . ASP A 1 180 ? -18.833 -14.830 1.460 1.00 83.00 180 ASP A CA 1
ATOM 1385 C C . ASP A 1 180 ? -17.731 -14.429 0.460 1.00 83.00 180 ASP A C 1
ATOM 1387 O O . ASP A 1 180 ? -16.885 -15.246 0.097 1.00 83.00 180 ASP A O 1
ATOM 1391 N N . ARG A 1 181 ? -17.678 -13.148 0.060 1.00 79.25 181 ARG A N 1
ATOM 1392 C CA . ARG A 1 181 ? -16.719 -12.637 -0.942 1.00 79.25 181 ARG A CA 1
ATOM 1393 C C . ARG A 1 181 ? -15.273 -12.555 -0.447 1.00 79.25 181 ARG A C 1
ATOM 1395 O O . ARG A 1 181 ? -14.358 -12.574 -1.266 1.00 79.25 181 ARG A O 1
ATOM 1402 N N . ALA A 1 182 ? -15.068 -12.498 0.869 1.00 78.00 182 ALA A N 1
ATOM 1403 C CA . ALA A 1 182 ? -13.745 -12.392 1.484 1.00 78.00 182 ALA A CA 1
ATOM 1404 C C . ALA A 1 182 ? -13.528 -13.415 2.608 1.00 78.00 182 ALA A C 1
ATOM 1406 O O . ALA A 1 182 ? -12.674 -13.199 3.465 1.00 78.00 182 ALA A O 1
ATOM 1407 N N . ALA A 1 183 ? -14.274 -14.524 2.627 1.00 80.25 183 ALA A N 1
ATOM 1408 C CA . ALA A 1 183 ? -14.299 -15.470 3.745 1.00 80.25 183 ALA A CA 1
ATOM 1409 C C . ALA A 1 183 ? -12.904 -15.954 4.185 1.00 80.25 183 ALA A C 1
ATOM 1411 O O . ALA A 1 183 ? -12.600 -16.023 5.378 1.00 80.25 183 ALA A O 1
ATOM 1412 N N . VAL A 1 184 ? -12.023 -16.230 3.216 1.00 79.00 184 VAL A N 1
ATOM 1413 C CA . VAL A 1 184 ? -10.646 -16.686 3.473 1.00 79.00 184 VAL A CA 1
ATOM 1414 C C . VAL A 1 184 ? -9.783 -15.575 4.082 1.00 79.00 184 VAL A C 1
ATOM 1416 O O . VAL A 1 184 ? -8.960 -15.846 4.950 1.00 79.00 184 VAL A O 1
ATOM 1419 N N . GLY A 1 185 ? -9.969 -14.326 3.645 1.00 77.94 185 GLY A N 1
ATOM 1420 C CA . GLY A 1 185 ? -9.209 -13.174 4.136 1.00 77.94 185 GLY A CA 1
ATOM 1421 C C . GLY A 1 185 ? -9.751 -12.583 5.439 1.00 77.94 185 GLY A C 1
ATOM 1422 O O . GLY A 1 185 ? -9.015 -11.941 6.170 1.00 77.94 185 GLY A O 1
ATOM 1423 N N . THR A 1 186 ? -11.028 -12.784 5.758 1.00 80.38 186 THR A N 1
ATOM 1424 C CA . THR A 1 186 ? -11.663 -12.223 6.966 1.00 80.38 186 THR A CA 1
ATOM 1425 C C . THR A 1 186 ? -11.774 -13.217 8.110 1.00 80.38 186 THR A C 1
ATOM 1427 O O . THR A 1 186 ? -12.117 -12.824 9.225 1.00 80.38 186 THR A O 1
ATOM 1430 N N . HIS A 1 187 ? -11.499 -14.498 7.847 1.00 83.12 187 HIS A N 1
ATOM 1431 C CA . HIS A 1 187 ? -11.721 -15.615 8.769 1.00 83.12 187 HIS A CA 1
ATOM 1432 C C . HIS A 1 187 ? -13.196 -15.793 9.174 1.00 83.12 187 HIS A C 1
ATOM 1434 O O . HIS A 1 187 ? -13.497 -16.391 10.210 1.00 83.12 187 HIS A O 1
ATOM 1440 N N . VAL A 1 188 ? -14.128 -15.291 8.356 1.00 83.00 188 VAL A N 1
ATOM 1441 C CA . VAL A 1 188 ? -15.578 -15.408 8.562 1.00 83.00 188 VAL A CA 1
ATOM 1442 C C . VAL A 1 188 ? -16.155 -16.321 7.489 1.00 83.00 188 VAL A C 1
ATOM 1444 O O . VAL A 1 188 ? -16.064 -16.031 6.308 1.00 83.00 188 VAL A O 1
ATOM 1447 N N . ALA A 1 189 ? -16.775 -17.431 7.897 1.00 80.94 189 ALA A N 1
ATOM 1448 C CA . ALA A 1 189 ? -17.249 -18.461 6.967 1.00 80.94 189 ALA A CA 1
ATOM 1449 C C . ALA A 1 189 ? -18.379 -18.007 6.023 1.00 80.94 189 ALA A C 1
ATOM 1451 O O . ALA A 1 189 ? -18.644 -18.702 5.046 1.00 80.94 189 ALA A O 1
ATOM 1452 N N . GLY A 1 190 ? -19.061 -16.901 6.336 1.00 84.25 190 GLY A N 1
ATOM 1453 C CA . GLY A 1 190 ? -20.075 -16.317 5.470 1.00 84.25 190 GLY A CA 1
ATOM 1454 C C . GLY A 1 190 ? -21.104 -15.432 6.171 1.00 84.25 190 GLY A C 1
ATOM 1455 O O . GLY A 1 190 ? -21.007 -15.170 7.375 1.00 84.25 190 GLY A O 1
ATOM 1456 N N . GLY A 1 191 ? -22.100 -14.984 5.406 1.00 85.81 191 GLY A N 1
ATOM 1457 C CA . GLY A 1 191 ? -23.195 -14.118 5.863 1.00 85.81 191 GLY A CA 1
ATOM 1458 C C . GLY A 1 191 ? -23.066 -12.660 5.418 1.00 85.81 191 GLY A C 1
ATOM 1459 O O . GLY A 1 191 ? -22.256 -12.329 4.562 1.00 85.81 191 GLY A O 1
ATOM 1460 N N . PHE A 1 192 ? -23.874 -11.773 6.001 1.00 87.38 192 PHE A N 1
ATOM 1461 C CA . PHE A 1 192 ? -23.854 -10.352 5.658 1.00 87.38 192 PHE A CA 1
ATOM 1462 C C . PHE A 1 192 ? -23.994 -9.456 6.891 1.00 87.38 192 PHE A C 1
ATOM 1464 O O . PHE A 1 192 ? -24.714 -9.785 7.836 1.00 87.38 192 PHE A O 1
ATOM 1471 N N . SER A 1 193 ? -23.347 -8.295 6.843 1.00 86.19 193 SER A N 1
ATOM 1472 C CA . SER A 1 193 ? -23.532 -7.198 7.797 1.00 86.19 193 SER A CA 1
ATOM 1473 C C . SER A 1 193 ? -24.152 -6.004 7.079 1.00 86.19 193 SER A C 1
ATOM 1475 O O . SER A 1 193 ? -23.672 -5.619 6.017 1.00 86.19 193 SER A O 1
ATOM 1477 N N . ILE A 1 194 ? -25.224 -5.430 7.632 1.00 82.62 194 ILE A N 1
ATOM 1478 C CA . ILE A 1 194 ? -25.918 -4.270 7.053 1.00 82.62 194 ILE A CA 1
ATOM 1479 C C . ILE A 1 194 ? -25.522 -3.016 7.827 1.00 82.62 194 ILE A C 1
ATOM 1481 O O . ILE A 1 194 ? -25.652 -2.970 9.049 1.00 82.62 194 ILE A O 1
ATOM 1485 N N . TYR A 1 195 ? -25.085 -2.009 7.083 1.00 78.75 195 TYR A N 1
ATOM 1486 C CA . TYR A 1 195 ? -24.567 -0.729 7.551 1.00 78.75 195 TYR A CA 1
ATOM 1487 C C . TYR A 1 195 ? -25.381 0.460 7.017 1.00 78.75 195 TYR A C 1
ATOM 1489 O O . TYR A 1 195 ? -24.938 1.595 7.061 1.00 78.75 195 TYR A O 1
ATOM 1497 N N . GLY A 1 196 ? -26.613 0.218 6.568 1.00 70.38 196 GLY A N 1
ATOM 1498 C CA . GLY A 1 196 ? -27.592 1.260 6.261 1.00 70.38 196 GLY A CA 1
ATOM 1499 C C . GLY A 1 196 ? -28.890 1.064 7.040 1.00 70.38 196 GLY A C 1
ATOM 1500 O O . GLY A 1 196 ? -29.285 -0.064 7.346 1.00 70.38 196 GLY A O 1
ATOM 1501 N N . ASP A 1 197 ? -29.601 2.155 7.322 1.00 69.56 197 ASP A N 1
ATOM 1502 C CA . ASP A 1 197 ? -30.996 2.085 7.760 1.00 69.56 197 ASP A CA 1
ATOM 1503 C C . ASP A 1 197 ? -31.885 1.893 6.524 1.00 69.56 197 ASP A C 1
ATOM 1505 O O . ASP A 1 197 ? -32.426 2.842 5.951 1.00 69.56 197 ASP A O 1
ATOM 1509 N N . VAL A 1 198 ? -31.998 0.635 6.092 1.00 62.62 198 VAL A N 1
ATOM 1510 C CA . VAL A 1 198 ? -32.755 0.233 4.894 1.00 62.62 198 VAL A CA 1
ATOM 1511 C C . VAL A 1 198 ? -34.245 0.581 5.009 1.00 62.62 198 VAL A C 1
ATOM 1513 O O . VAL A 1 198 ? -34.925 0.740 3.998 1.00 62.62 198 VAL A O 1
ATOM 1516 N N . GLU A 1 199 ? -34.765 0.695 6.235 1.00 62.84 199 GLU A N 1
ATOM 1517 C CA . GLU A 1 199 ? -36.182 0.941 6.502 1.00 62.84 199 GLU A CA 1
ATOM 1518 C C . GLU A 1 199 ? -36.524 2.437 6.457 1.00 62.84 199 GLU A C 1
ATOM 1520 O O . GLU A 1 199 ? -37.567 2.811 5.919 1.00 62.84 199 GLU A O 1
ATOM 1525 N N . ASN A 1 200 ? -35.639 3.304 6.963 1.00 68.38 200 ASN A N 1
ATOM 1526 C CA . ASN A 1 200 ? -35.870 4.753 7.003 1.00 68.38 200 ASN A CA 1
ATOM 1527 C C . ASN A 1 200 ? -35.054 5.549 5.973 1.00 68.38 200 ASN A C 1
ATOM 1529 O O . ASN A 1 200 ? -35.123 6.780 5.975 1.00 68.38 200 ASN A O 1
ATOM 1533 N N . GLY A 1 201 ? -34.287 4.875 5.112 1.00 63.41 201 GLY A N 1
ATOM 1534 C CA . GLY A 1 201 ? -33.465 5.507 4.080 1.00 63.41 201 GLY A CA 1
ATOM 1535 C C . GLY A 1 201 ? -32.375 6.415 4.650 1.00 63.41 201 GLY A C 1
ATOM 1536 O O . GLY A 1 201 ? -32.076 7.445 4.049 1.00 63.41 201 GLY A O 1
ATOM 1537 N N . LYS A 1 202 ? -31.832 6.087 5.832 1.00 66.38 202 LYS A N 1
ATOM 1538 C CA . LYS A 1 202 ? -30.680 6.809 6.388 1.00 66.38 202 LYS A CA 1
ATOM 1539 C C . LYS A 1 202 ? -29.393 6.089 6.011 1.00 66.38 202 LYS A C 1
ATOM 1541 O O . LYS A 1 202 ? -29.216 4.912 6.323 1.00 66.38 202 LYS A O 1
ATOM 1546 N N . GLU A 1 203 ? -28.514 6.837 5.371 1.00 62.59 203 GLU A N 1
ATOM 1547 C CA . GLU A 1 203 ? -27.126 6.472 5.101 1.00 62.59 203 GLU A CA 1
ATOM 1548 C C . GLU A 1 203 ? -26.252 6.929 6.292 1.00 62.59 203 GLU A C 1
ATOM 1550 O O . GLU A 1 203 ? -26.696 7.768 7.088 1.00 62.59 203 GLU A O 1
ATOM 1555 N N . ASN A 1 204 ? -25.040 6.384 6.431 1.00 63.53 204 ASN A N 1
ATOM 1556 C CA . ASN A 1 204 ? -24.009 6.814 7.388 1.00 63.53 204 ASN A CA 1
ATOM 1557 C C . ASN A 1 204 ? -24.208 6.344 8.849 1.00 63.53 204 ASN A C 1
ATOM 1559 O O . ASN A 1 204 ? -23.942 7.096 9.790 1.00 63.53 204 ASN A O 1
ATOM 1563 N N . ILE A 1 205 ? -24.682 5.110 9.076 1.00 72.31 205 ILE A N 1
ATOM 1564 C CA . ILE A 1 205 ? -24.669 4.489 10.424 1.00 72.31 205 ILE A CA 1
ATOM 1565 C C . ILE A 1 205 ? -23.345 3.770 10.739 1.00 72.31 205 ILE A C 1
ATOM 1567 O O . ILE A 1 205 ? -23.110 3.382 11.881 1.00 72.31 205 ILE A O 1
ATOM 1571 N N . GLU A 1 206 ? -22.495 3.592 9.734 1.00 77.44 206 GLU A N 1
ATOM 1572 C CA . GLU A 1 206 ? -21.186 2.947 9.773 1.00 77.44 206 GLU A CA 1
ATOM 1573 C C . GLU A 1 206 ? -20.082 3.787 10.430 1.00 77.44 206 GLU A C 1
ATOM 1575 O O . GLU A 1 206 ? -19.073 3.218 10.842 1.00 77.44 206 GLU A O 1
ATOM 1580 N N . GLY A 1 207 ? -20.294 5.100 10.574 1.00 85.62 207 GLY A N 1
ATOM 1581 C CA . GLY A 1 207 ? -19.251 6.063 10.947 1.00 85.62 207 GLY A CA 1
ATOM 1582 C C . GLY A 1 207 ? -18.496 6.599 9.727 1.00 85.62 207 GLY A C 1
ATOM 1583 O O . GLY A 1 207 ? -18.862 6.307 8.594 1.00 85.62 207 GLY A O 1
ATOM 1584 N N . ASP A 1 208 ? -17.456 7.403 9.938 1.00 91.44 208 ASP A N 1
ATOM 1585 C CA . ASP A 1 208 ? -16.643 7.881 8.814 1.00 91.44 208 ASP A CA 1
ATOM 1586 C C . ASP A 1 208 ? -15.773 6.724 8.290 1.00 91.44 208 ASP A C 1
ATOM 1588 O O . ASP A 1 208 ? -15.062 6.067 9.057 1.00 91.44 208 ASP A O 1
ATOM 1592 N N . ILE A 1 209 ? -15.790 6.481 6.977 1.00 91.50 209 ILE A N 1
ATOM 1593 C CA . ILE A 1 209 ? -14.950 5.461 6.342 1.00 91.50 209 ILE A CA 1
ATOM 1594 C C . ILE A 1 209 ? -14.057 6.130 5.311 1.00 91.50 209 ILE A C 1
ATOM 1596 O O . ILE A 1 209 ? -14.496 6.937 4.494 1.00 91.50 209 ILE A O 1
ATOM 1600 N N . HIS A 1 210 ? -12.783 5.746 5.317 1.00 94.06 210 HIS A N 1
ATOM 1601 C CA . HIS A 1 210 ? -11.858 6.147 4.272 1.00 94.06 210 HIS A CA 1
ATOM 1602 C C . HIS A 1 210 ? -11.549 4.966 3.373 1.00 94.06 210 HIS A C 1
ATOM 1604 O O . HIS A 1 210 ? -11.125 3.925 3.858 1.00 94.06 210 HIS A O 1
ATOM 1610 N N . CYS A 1 211 ? -11.686 5.126 2.066 1.00 94.56 211 CYS A N 1
ATOM 1611 C CA . CYS A 1 211 ? -11.345 4.113 1.087 1.00 94.56 211 CYS A CA 1
ATOM 1612 C C . CYS A 1 211 ? -10.480 4.682 -0.031 1.00 94.56 211 CYS A C 1
ATOM 1614 O O . CYS A 1 211 ? -10.620 5.830 -0.451 1.00 94.56 211 CYS A O 1
ATOM 1616 N N . HIS A 1 212 ? -9.582 3.846 -0.536 1.00 95.50 212 HIS A N 1
ATOM 1617 C CA . HIS A 1 212 ? -8.692 4.176 -1.634 1.00 95.50 212 HIS A CA 1
ATOM 1618 C C . HIS A 1 212 ? -8.580 2.976 -2.564 1.00 95.50 212 HIS A C 1
ATOM 1620 O O . HIS A 1 212 ? -8.120 1.904 -2.167 1.00 95.50 212 HIS A O 1
ATOM 1626 N N . GLY A 1 213 ? -8.997 3.173 -3.812 1.00 93.25 213 GLY A N 1
ATOM 1627 C CA . GLY A 1 213 ? -8.846 2.197 -4.883 1.00 93.25 213 GLY A CA 1
ATOM 1628 C C . GLY A 1 213 ? -7.786 2.615 -5.891 1.00 93.25 213 GLY A C 1
ATOM 1629 O O . GLY A 1 213 ? -7.590 3.803 -6.147 1.00 93.25 213 GLY A O 1
ATOM 1630 N N . PHE A 1 214 ? -7.127 1.636 -6.495 1.00 94.38 214 PHE A N 1
ATOM 1631 C CA . PHE A 1 214 ? -6.261 1.848 -7.648 1.00 94.38 214 PHE A CA 1
ATOM 1632 C C . PHE A 1 214 ? -6.441 0.713 -8.653 1.00 94.38 214 PHE A C 1
ATOM 1634 O O . PHE A 1 214 ? -6.814 -0.404 -8.296 1.00 94.38 214 PHE A O 1
ATOM 1641 N N . ALA A 1 215 ? -6.167 1.018 -9.918 1.00 94.25 215 ALA A N 1
ATOM 1642 C CA . ALA A 1 215 ? -6.225 0.069 -11.018 1.00 94.25 215 ALA A CA 1
ATOM 1643 C C . ALA A 1 215 ? -4.893 0.040 -11.767 1.00 94.25 215 ALA A C 1
ATOM 1645 O O . ALA A 1 215 ? -4.108 0.991 -11.706 1.00 94.25 215 ALA A O 1
ATOM 1646 N N . TRP A 1 216 ? -4.650 -1.054 -12.473 1.00 93.62 216 TRP A N 1
ATOM 1647 C CA . TRP A 1 216 ? -3.506 -1.233 -13.351 1.00 93.62 216 TRP A CA 1
ATOM 1648 C C . TRP A 1 216 ? -3.945 -1.695 -14.741 1.00 93.62 216 TRP A C 1
ATOM 1650 O O . TRP A 1 216 ? -5.112 -2.004 -14.975 1.00 93.62 216 TRP A O 1
ATOM 1660 N N . ALA A 1 217 ? -3.021 -1.653 -15.697 1.00 90.88 217 ALA A N 1
ATOM 1661 C CA . ALA A 1 217 ? -3.328 -1.994 -17.077 1.00 90.88 217 ALA A CA 1
ATOM 1662 C C . ALA A 1 217 ? -3.426 -3.517 -17.270 1.00 90.88 217 ALA A C 1
ATOM 1664 O O . ALA A 1 217 ? -2.877 -4.303 -16.503 1.00 90.88 217 ALA A O 1
ATOM 1665 N N . GLU A 1 218 ? -4.070 -3.948 -18.352 1.00 86.38 218 GLU A N 1
ATOM 1666 C CA . GLU A 1 218 ? -4.126 -5.375 -18.705 1.00 86.38 218 GLU A CA 1
ATOM 1667 C C . GLU A 1 218 ? -2.750 -5.928 -19.102 1.00 86.38 218 GLU A C 1
ATOM 1669 O O . GLU A 1 218 ? -2.431 -7.088 -18.850 1.00 86.38 218 GLU A O 1
ATOM 1674 N N . SER A 1 219 ? -1.911 -5.091 -19.721 1.00 83.38 219 SER A N 1
ATOM 1675 C CA . SER A 1 219 ? -0.555 -5.480 -20.100 1.00 83.38 219 SER A CA 1
ATOM 1676 C C . SER A 1 219 ? 0.333 -5.565 -18.863 1.00 83.38 219 SER A C 1
ATOM 1678 O O . SER A 1 219 ? 0.490 -4.581 -18.141 1.00 83.38 219 SER A O 1
ATOM 1680 N N . ALA A 1 220 ? 0.966 -6.720 -18.648 1.00 77.88 220 ALA A N 1
ATOM 1681 C CA . ALA A 1 220 ? 1.907 -6.928 -17.546 1.00 77.88 220 ALA A CA 1
ATOM 1682 C C . ALA A 1 220 ? 3.139 -6.007 -17.622 1.00 77.88 220 ALA A C 1
ATOM 1684 O O . ALA A 1 220 ? 3.719 -5.686 -16.589 1.00 77.88 220 ALA A O 1
ATOM 1685 N N . ASN A 1 221 ? 3.495 -5.549 -18.827 1.00 77.00 221 ASN A N 1
ATOM 1686 C CA . ASN A 1 221 ? 4.669 -4.707 -19.076 1.00 77.00 221 ASN A CA 1
ATOM 1687 C C . ASN A 1 221 ? 4.359 -3.210 -19.006 1.00 77.00 221 ASN A C 1
ATOM 1689 O O . ASN A 1 221 ? 5.268 -2.386 -19.112 1.00 77.00 221 ASN A O 1
ATOM 1693 N N . ASP A 1 222 ? 3.084 -2.841 -18.867 1.00 82.69 222 ASP A N 1
ATOM 1694 C CA . ASP A 1 222 ? 2.728 -1.448 -18.643 1.00 82.69 222 ASP A CA 1
ATOM 1695 C C . ASP A 1 222 ? 3.330 -0.986 -17.305 1.00 82.69 222 ASP A C 1
ATOM 1697 O O . ASP A 1 222 ? 3.197 -1.700 -16.305 1.00 82.69 222 ASP A O 1
ATOM 1701 N N . PRO A 1 223 ? 3.960 0.199 -17.234 1.00 81.00 223 PRO A N 1
ATOM 1702 C CA . PRO A 1 223 ? 4.525 0.710 -15.990 1.00 81.00 223 PRO A CA 1
ATOM 1703 C C . PRO A 1 223 ? 3.544 0.681 -14.809 1.00 81.00 223 PRO A C 1
ATOM 1705 O O . PRO A 1 223 ? 3.945 0.388 -13.686 1.00 81.00 223 PRO A O 1
ATOM 1708 N N . ILE A 1 224 ? 2.254 0.943 -15.032 1.00 87.00 224 ILE A N 1
ATOM 1709 C CA . ILE A 1 224 ? 1.251 0.930 -13.959 1.00 87.00 224 ILE A CA 1
ATOM 1710 C C . ILE A 1 224 ? 1.045 -0.501 -13.427 1.00 87.00 224 ILE A C 1
ATOM 1712 O O . ILE A 1 224 ? 0.841 -0.686 -12.228 1.00 87.00 224 ILE A O 1
ATOM 1716 N N . SER A 1 225 ? 1.159 -1.514 -14.289 1.00 88.81 225 SER A N 1
ATOM 1717 C CA . SER A 1 225 ? 1.089 -2.935 -13.923 1.00 88.81 225 SER A CA 1
ATOM 1718 C C . SER A 1 225 ? 2.347 -3.433 -13.236 1.00 88.81 225 SER A C 1
ATOM 1720 O O . SER A 1 225 ? 2.248 -4.180 -12.263 1.00 88.81 225 SER A O 1
ATOM 1722 N N . VAL A 1 226 ? 3.516 -2.995 -13.702 1.00 87.81 226 VAL A N 1
ATOM 1723 C CA . VAL A 1 226 ? 4.809 -3.330 -13.094 1.00 87.81 226 VAL A CA 1
ATOM 1724 C C . VAL A 1 226 ? 4.875 -2.797 -11.662 1.00 87.81 226 VAL A C 1
ATOM 1726 O O . VAL A 1 226 ? 5.239 -3.524 -10.744 1.00 87.81 226 VAL A O 1
ATOM 1729 N N . TYR A 1 227 ? 4.440 -1.554 -11.439 1.00 91.06 227 TYR A N 1
ATOM 1730 C CA . TYR A 1 227 ? 4.495 -0.895 -10.130 1.00 91.06 227 TYR A CA 1
ATOM 1731 C C . TYR A 1 227 ? 3.207 -1.041 -9.296 1.00 91.06 227 TYR A C 1
ATOM 1733 O O . TYR A 1 227 ? 3.002 -0.302 -8.329 1.00 91.06 227 TYR A O 1
ATOM 1741 N N . LYS A 1 228 ? 2.315 -1.989 -9.617 1.00 92.56 228 LYS A N 1
ATOM 1742 C CA . LYS A 1 228 ? 1.040 -2.151 -8.889 1.00 92.56 228 LYS A CA 1
ATOM 1743 C C . LYS A 1 228 ? 1.221 -2.517 -7.410 1.00 92.56 228 LYS A C 1
ATOM 1745 O O . LYS A 1 228 ? 0.456 -2.045 -6.571 1.00 92.56 228 LYS A O 1
ATOM 1750 N N . GLY A 1 229 ? 2.255 -3.287 -7.057 1.00 93.94 229 GLY A N 1
ATOM 1751 C CA . GLY A 1 229 ? 2.577 -3.552 -5.652 1.00 93.94 229 GLY A CA 1
ATOM 1752 C C . GLY A 1 229 ? 3.176 -2.331 -4.942 1.00 93.94 229 GLY A C 1
ATOM 1753 O O . GLY A 1 229 ? 2.896 -2.123 -3.762 1.00 93.94 229 GLY A O 1
ATOM 1754 N N . ASN A 1 230 ? 3.883 -1.439 -5.653 1.00 95.25 230 ASN A N 1
ATOM 1755 C CA . ASN A 1 230 ? 4.286 -0.137 -5.103 1.00 95.25 230 ASN A CA 1
ATOM 1756 C C . ASN A 1 230 ? 3.067 0.732 -4.786 1.00 95.25 230 ASN A C 1
ATOM 1758 O O . ASN A 1 230 ? 3.065 1.398 -3.753 1.00 95.25 230 ASN A O 1
ATOM 1762 N N . ASN A 1 231 ? 2.037 0.714 -5.639 1.00 95.19 231 ASN A N 1
ATOM 1763 C CA . ASN A 1 231 ? 0.779 1.405 -5.358 1.00 95.19 231 ASN A CA 1
ATOM 1764 C C . ASN A 1 231 ? 0.109 0.828 -4.109 1.00 95.19 231 ASN A C 1
ATOM 1766 O O . ASN A 1 231 ? -0.254 1.600 -3.226 1.00 95.19 231 ASN A O 1
ATOM 1770 N N . LEU A 1 232 ? 0.028 -0.503 -3.976 1.00 96.38 232 LEU A N 1
ATOM 1771 C CA . LEU A 1 232 ? -0.494 -1.125 -2.757 1.00 96.38 232 LEU A CA 1
ATOM 1772 C C . LEU A 1 232 ? 0.295 -0.686 -1.522 1.00 96.38 232 LEU A C 1
ATOM 1774 O O . LEU A 1 232 ? -0.301 -0.274 -0.531 1.00 96.38 232 LEU A O 1
ATOM 1778 N N . PHE A 1 233 ? 1.625 -0.757 -1.569 1.00 97.25 233 PHE A N 1
ATOM 1779 C CA . PHE A 1 233 ? 2.491 -0.329 -0.474 1.00 97.25 233 PHE A CA 1
ATOM 1780 C C . PHE A 1 233 ? 2.278 1.150 -0.120 1.00 97.25 233 PHE A C 1
ATOM 1782 O O . PHE A 1 233 ? 2.139 1.501 1.055 1.00 97.25 233 PHE A O 1
ATOM 1789 N N . PHE A 1 234 ? 2.237 2.018 -1.132 1.00 97.38 234 PHE A N 1
ATOM 1790 C CA . PHE A 1 234 ? 2.062 3.450 -0.945 1.00 97.38 234 PHE A CA 1
ATOM 1791 C C . PHE A 1 234 ? 0.708 3.763 -0.314 1.00 97.38 234 PHE A C 1
ATOM 1793 O O . PHE A 1 234 ? 0.659 4.465 0.691 1.00 97.38 234 PHE A O 1
ATOM 1800 N N . VAL A 1 235 ? -0.369 3.216 -0.876 1.00 97.31 235 VAL A N 1
ATOM 1801 C CA . VAL A 1 235 ? -1.739 3.438 -0.413 1.00 97.31 235 VAL A CA 1
ATOM 1802 C C . VAL A 1 235 ? -1.933 2.847 0.977 1.00 97.31 235 VAL A C 1
ATOM 1804 O O . VAL A 1 235 ? -2.309 3.569 1.898 1.00 97.31 235 VAL A O 1
ATOM 1807 N N . SER A 1 236 ? -1.632 1.557 1.149 1.00 97.12 236 SER A N 1
ATOM 1808 C CA . SER A 1 236 ? -1.958 0.851 2.387 1.00 97.12 236 SER A CA 1
ATOM 1809 C C . SER A 1 236 ? -1.059 1.223 3.553 1.00 97.12 236 SER A C 1
ATOM 1811 O O . SER A 1 236 ? -1.541 1.529 4.643 1.00 97.12 236 SER A O 1
ATOM 1813 N N . MET A 1 237 ? 0.252 1.247 3.318 1.00 97.44 237 MET A N 1
ATOM 1814 C CA . MET A 1 237 ? 1.225 1.345 4.395 1.00 97.44 237 MET A CA 1
ATOM 1815 C C . MET A 1 237 ? 1.756 2.757 4.553 1.00 97.44 237 MET A C 1
ATOM 1817 O O . MET A 1 237 ? 1.776 3.263 5.667 1.00 97.44 237 MET A O 1
ATOM 1821 N N . TYR A 1 238 ? 2.238 3.389 3.482 1.00 97.62 238 TYR A N 1
ATOM 1822 C CA . TYR A 1 238 ? 2.970 4.647 3.621 1.00 97.62 238 TYR A CA 1
ATOM 1823 C C . TYR A 1 238 ? 2.054 5.858 3.818 1.00 97.62 238 TYR A C 1
ATOM 1825 O O . TYR A 1 238 ? 2.244 6.612 4.773 1.00 97.62 238 TYR A O 1
ATOM 1833 N N . ASP A 1 239 ? 1.082 6.068 2.932 1.00 97.38 239 ASP A N 1
ATOM 1834 C CA . ASP A 1 239 ? 0.191 7.223 2.995 1.00 97.38 239 ASP A CA 1
ATOM 1835 C C . ASP A 1 239 ? -0.851 7.027 4.099 1.00 97.38 239 ASP A C 1
ATOM 1837 O O . ASP A 1 239 ? -0.859 7.779 5.069 1.00 97.38 239 ASP A O 1
ATOM 1841 N N . HIS A 1 240 ? -1.703 6.005 4.014 1.00 97.38 240 HIS A N 1
ATOM 1842 C CA . HIS A 1 240 ? -2.865 5.948 4.904 1.00 97.38 240 HIS A CA 1
ATOM 1843 C C . HIS A 1 240 ? -2.513 5.434 6.303 1.00 97.38 240 HIS A C 1
ATOM 1845 O O . HIS A 1 240 ? -2.776 6.146 7.266 1.00 97.38 240 HIS A O 1
ATOM 1851 N N . MET A 1 241 ? -1.809 4.306 6.450 1.00 97.19 241 MET A N 1
ATOM 1852 C CA . MET A 1 241 ? -1.398 3.844 7.783 1.00 97.19 241 MET A CA 1
ATOM 1853 C C . MET A 1 241 ? -0.300 4.728 8.395 1.00 97.19 241 MET A C 1
ATOM 1855 O O . MET A 1 241 ? -0.517 5.396 9.400 1.00 97.19 241 MET A O 1
ATOM 1859 N N . TYR A 1 242 ? 0.903 4.742 7.818 1.00 96.81 242 TYR A N 1
ATOM 1860 C CA . TYR A 1 242 ? 2.063 5.378 8.440 1.00 96.81 242 TYR A CA 1
ATOM 1861 C C . TYR A 1 242 ? 1.914 6.894 8.493 1.00 96.81 242 TYR A C 1
ATOM 1863 O O . TYR A 1 242 ? 2.208 7.480 9.529 1.00 96.81 242 TYR A O 1
ATOM 1871 N N . THR A 1 243 ? 1.500 7.556 7.408 1.00 95.56 243 THR A N 1
ATOM 1872 C CA . THR A 1 243 ? 1.454 9.025 7.358 1.00 95.56 243 THR A CA 1
ATOM 1873 C C . THR A 1 243 ? 0.214 9.591 8.035 1.00 95.56 243 THR A C 1
ATOM 1875 O O . THR A 1 243 ? 0.391 10.549 8.787 1.00 95.56 243 THR A O 1
ATOM 1878 N N . ARG A 1 244 ? -0.966 8.987 7.834 1.00 95.94 244 ARG A N 1
ATOM 1879 C CA . ARG A 1 244 ? -2.272 9.502 8.297 1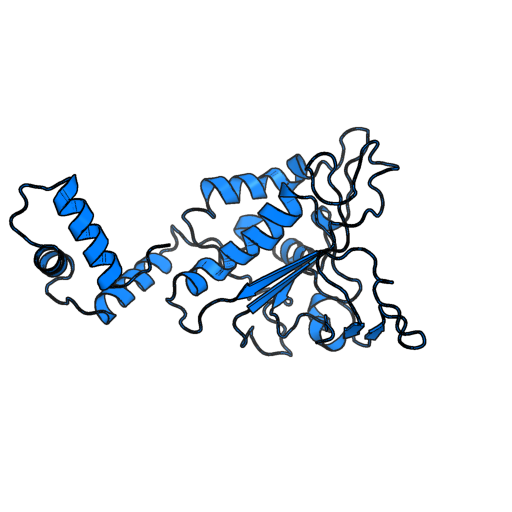.00 95.94 244 ARG A CA 1
ATOM 1880 C C . ARG A 1 244 ? -2.921 8.737 9.454 1.00 95.94 244 ARG A C 1
ATOM 1882 O O . ARG A 1 244 ? -4.013 9.102 9.856 1.00 95.94 244 ARG A O 1
ATOM 1889 N N . GLY A 1 245 ? -2.320 7.646 9.927 1.00 96.25 245 GLY A N 1
ATOM 1890 C CA . GLY A 1 245 ? -2.864 6.880 11.049 1.00 96.25 245 GLY A CA 1
ATOM 1891 C C . GLY A 1 245 ? -4.100 6.037 10.742 1.00 96.25 245 GLY A C 1
ATOM 1892 O O . GLY A 1 245 ? -4.687 5.505 11.678 1.00 96.25 245 GLY A O 1
ATOM 1893 N N . TYR A 1 246 ? -4.500 5.879 9.480 1.00 97.38 246 TYR A N 1
ATOM 1894 C CA . TYR A 1 246 ? -5.704 5.132 9.117 1.00 97.38 246 TYR A CA 1
ATOM 1895 C C . TYR A 1 246 ? -5.470 3.626 9.194 1.00 97.38 246 TYR A C 1
ATOM 1897 O O . TYR A 1 246 ? -4.525 3.089 8.610 1.00 97.38 246 TYR A O 1
ATOM 1905 N N . VAL A 1 247 ? -6.331 2.947 9.945 1.00 96.19 247 VAL A N 1
ATOM 1906 C CA . VAL A 1 247 ? -6.174 1.552 10.351 1.00 96.19 247 VAL A CA 1
ATOM 1907 C C . VAL A 1 247 ? -7.511 0.825 10.466 1.00 96.19 247 VAL A C 1
ATOM 1909 O O . VAL A 1 247 ? -8.582 1.432 10.429 1.00 96.19 247 VAL A O 1
ATOM 1912 N N . ARG A 1 248 ? -7.401 -0.497 10.648 1.00 94.62 248 ARG A N 1
ATOM 1913 C CA . ARG A 1 248 ? -8.486 -1.478 10.781 1.00 94.62 248 ARG A CA 1
ATOM 1914 C C . ARG A 1 248 ? -9.342 -1.632 9.536 1.00 94.62 248 ARG A C 1
ATOM 1916 O O . ARG A 1 248 ? -9.591 -0.702 8.784 1.00 94.62 248 ARG A O 1
ATOM 1923 N N . ASN A 1 249 ? -9.808 -2.854 9.349 1.00 92.62 249 ASN A N 1
ATOM 1924 C CA . ASN A 1 249 ? -10.776 -3.193 8.329 1.00 92.62 249 ASN A CA 1
ATOM 1925 C C . ASN A 1 249 ? -12.190 -2.784 8.744 1.00 92.62 249 ASN A C 1
ATOM 1927 O O . ASN A 1 249 ? -12.534 -2.771 9.927 1.00 92.62 249 ASN A O 1
ATOM 1931 N N . VAL A 1 250 ? -13.039 -2.582 7.741 1.00 91.06 250 VAL A N 1
ATOM 1932 C CA . VAL A 1 250 ? -14.487 -2.676 7.926 1.00 91.06 250 VAL A CA 1
ATOM 1933 C C . VAL A 1 250 ? -14.819 -4.050 8.531 1.00 91.06 250 VAL A C 1
ATOM 1935 O O . VAL A 1 250 ? -14.334 -5.060 8.007 1.00 91.06 250 VAL A O 1
ATOM 1938 N N . PRO A 1 251 ? -15.639 -4.136 9.596 1.00 87.25 251 PRO A N 1
ATOM 1939 C CA . PRO A 1 251 ? -15.923 -5.417 10.228 1.00 87.25 251 PRO A CA 1
ATOM 1940 C C . PRO A 1 251 ? -16.499 -6.437 9.236 1.00 87.25 251 PRO A C 1
ATOM 1942 O O . PRO A 1 251 ? -17.490 -6.197 8.549 1.00 87.25 251 PRO A O 1
ATOM 1945 N N . GLY A 1 252 ? -15.840 -7.595 9.154 1.00 83.88 252 GLY A N 1
ATOM 1946 C CA . GLY A 1 252 ? -16.213 -8.680 8.247 1.00 83.88 252 GLY A CA 1
ATOM 1947 C C . GLY A 1 252 ? -15.816 -8.482 6.778 1.00 83.88 252 GLY A C 1
ATOM 1948 O O . GLY A 1 252 ? -16.241 -9.277 5.942 1.00 83.88 252 GLY A O 1
ATOM 1949 N N . ALA A 1 253 ? -15.008 -7.467 6.461 1.00 88.88 253 ALA A N 1
ATOM 1950 C CA . ALA A 1 253 ? -14.296 -7.319 5.190 1.00 88.88 253 ALA A CA 1
ATOM 1951 C C . ALA A 1 253 ? -12.778 -7.324 5.428 1.00 88.88 253 ALA A C 1
ATOM 1953 O O . ALA A 1 253 ? -12.321 -7.094 6.544 1.00 88.88 253 ALA A O 1
ATOM 1954 N N . THR A 1 254 ? -11.973 -7.588 4.404 1.00 91.25 254 THR A N 1
ATOM 1955 C CA . THR A 1 254 ? -10.518 -7.365 4.461 1.00 91.25 254 THR A CA 1
ATOM 1956 C C . THR A 1 254 ? -10.219 -5.867 4.448 1.00 91.25 254 THR A C 1
ATOM 1958 O O . THR A 1 254 ? -10.959 -5.098 3.836 1.00 91.25 254 THR A O 1
ATOM 1961 N N . MET A 1 255 ? -9.118 -5.441 5.070 1.00 93.81 255 MET A N 1
ATOM 1962 C CA . MET A 1 255 ? -8.686 -4.039 5.025 1.00 93.81 255 MET A CA 1
ATOM 1963 C C . MET A 1 255 ? -8.252 -3.646 3.615 1.00 93.81 255 MET A C 1
ATOM 1965 O O . MET A 1 255 ? -8.624 -2.576 3.155 1.00 93.81 255 MET A O 1
ATOM 1969 N N . CYS A 1 256 ? -7.497 -4.507 2.928 1.00 94.31 256 CYS A N 1
ATOM 1970 C CA . CYS A 1 256 ? -7.164 -4.340 1.516 1.00 94.31 256 CYS A CA 1
ATOM 1971 C C . CYS A 1 256 ? -7.323 -5.656 0.772 1.00 94.31 256 CYS A C 1
ATOM 1973 O O . CYS A 1 256 ? -6.879 -6.685 1.270 1.00 94.31 256 CYS A O 1
ATOM 1975 N N . ALA A 1 257 ? -7.884 -5.609 -0.429 1.00 91.44 257 ALA A N 1
ATOM 1976 C CA . ALA A 1 257 ? -8.037 -6.767 -1.298 1.00 91.44 257 ALA A CA 1
ATOM 1977 C C . ALA A 1 257 ? -8.195 -6.335 -2.757 1.00 91.44 257 ALA A C 1
ATOM 1979 O O . ALA A 1 257 ? -8.310 -5.145 -3.068 1.00 91.44 257 ALA A O 1
ATOM 1980 N N . CYS A 1 258 ? -8.226 -7.302 -3.667 1.00 89.94 258 CYS A N 1
ATOM 1981 C CA . CYS A 1 258 ? -8.636 -7.030 -5.038 1.00 89.94 258 CYS A CA 1
ATOM 1982 C C . CYS A 1 258 ? -10.106 -6.594 -5.108 1.00 89.94 258 CYS A C 1
ATOM 1984 O O . CYS A 1 258 ? -10.931 -6.981 -4.286 1.00 89.94 258 CYS A O 1
ATOM 1986 N N . ALA A 1 259 ? -10.448 -5.754 -6.085 1.00 87.75 259 ALA A N 1
ATOM 1987 C CA . ALA A 1 259 ? -11.772 -5.131 -6.179 1.00 87.75 259 ALA A CA 1
ATOM 1988 C C . ALA A 1 259 ? -12.921 -6.153 -6.271 1.00 87.75 259 ALA A C 1
ATOM 1990 O O . ALA A 1 259 ? -14.039 -5.899 -5.833 1.00 87.75 259 ALA A O 1
ATOM 1991 N N . GLU A 1 260 ? -12.639 -7.324 -6.832 1.00 79.81 260 GLU A N 1
ATOM 1992 C CA . GLU A 1 260 ? -13.585 -8.432 -6.989 1.00 79.81 260 GLU A CA 1
ATOM 1993 C C . GLU A 1 260 ? -13.868 -9.166 -5.680 1.00 79.81 260 GLU A C 1
ATOM 1995 O O . GLU A 1 260 ? -14.948 -9.736 -5.510 1.00 79.81 260 GLU A O 1
ATOM 2000 N N . THR A 1 261 ? -12.889 -9.156 -4.778 1.00 74.94 261 THR A N 1
ATOM 2001 C CA . THR A 1 261 ? -12.876 -9.909 -3.523 1.00 74.94 261 THR A CA 1
ATOM 2002 C C . THR A 1 261 ? -13.136 -9.002 -2.328 1.00 74.94 261 THR A C 1
ATOM 2004 O O . THR A 1 261 ? -13.439 -9.487 -1.243 1.00 74.94 261 THR A O 1
ATOM 2007 N N . VAL A 1 262 ? -13.095 -7.678 -2.515 1.00 71.38 262 VAL A N 1
ATOM 2008 C CA . VAL A 1 262 ? -13.531 -6.738 -1.489 1.00 71.38 262 VAL A CA 1
ATOM 2009 C C . VAL A 1 262 ? -15.033 -6.940 -1.248 1.00 71.38 262 VAL A C 1
ATOM 2011 O O . VAL A 1 262 ? -15.872 -6.785 -2.137 1.00 71.38 262 VAL A O 1
ATOM 2014 N N . SER A 1 263 ? -15.380 -7.320 -0.019 1.00 66.56 263 SER A N 1
ATOM 2015 C CA . SER A 1 263 ? -16.752 -7.611 0.421 1.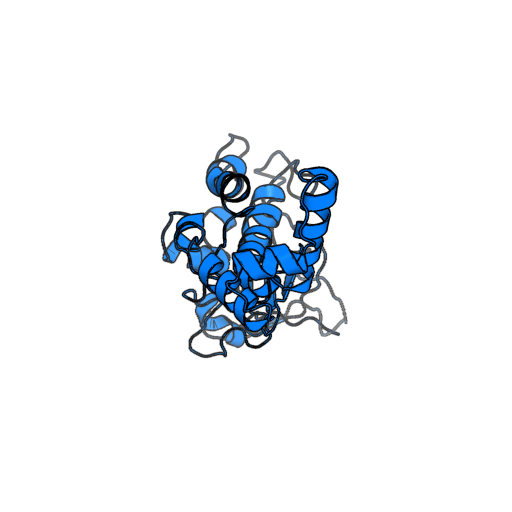00 66.56 263 SER A CA 1
ATOM 2016 C C . SER A 1 263 ? -17.675 -6.391 0.488 1.00 66.56 263 SER A C 1
ATOM 2018 O O . SER A 1 263 ? -18.807 -6.514 0.949 1.00 66.56 263 SER A O 1
ATOM 2020 N N . LEU A 1 264 ? -17.202 -5.216 0.071 1.00 66.69 264 LEU A N 1
ATOM 2021 C CA . LEU A 1 264 ? -17.902 -3.944 0.202 1.00 66.69 264 LEU A CA 1
ATOM 2022 C C . LEU A 1 264 ? -18.717 -3.666 -1.059 1.00 66.69 264 LEU A C 1
ATOM 2024 O O . LEU A 1 264 ? -18.201 -3.735 -2.176 1.00 66.69 264 LEU A O 1
ATOM 2028 N N . LEU A 1 265 ? -19.991 -3.329 -0.877 1.00 58.97 265 LEU A N 1
ATOM 2029 C CA . LEU A 1 265 ? -20.863 -2.862 -1.949 1.00 58.97 265 LEU A CA 1
ATOM 2030 C C . LEU A 1 265 ? -21.371 -1.456 -1.622 1.00 58.97 265 LEU A C 1
ATOM 2032 O O . LEU A 1 265 ? -22.081 -1.240 -0.639 1.00 58.97 265 LEU A O 1
ATOM 2036 N N . TYR A 1 266 ? -20.980 -0.513 -2.480 1.00 54.72 266 TYR A N 1
ATOM 2037 C CA . TYR A 1 266 ? -21.483 0.857 -2.519 1.00 54.72 266 TYR A CA 1
ATOM 2038 C C . TYR A 1 266 ? -22.790 0.894 -3.321 1.00 54.72 266 TYR A C 1
ATOM 2040 O O . TYR A 1 266 ? -22.903 0.173 -4.321 1.00 54.72 266 TYR A O 1
ATOM 2048 N N . PRO A 1 267 ? -23.780 1.714 -2.938 1.00 36.88 267 PRO A N 1
ATOM 2049 C CA . PRO A 1 267 ? -24.879 2.015 -3.834 1.00 36.88 267 PRO A CA 1
ATOM 2050 C C . PRO A 1 267 ? -24.358 2.869 -5.014 1.00 36.88 267 PRO A C 1
ATOM 2052 O O . PRO A 1 267 ? -23.368 3.587 -4.857 1.00 36.88 267 PRO A O 1
ATOM 2055 N N . PRO A 1 268 ? -24.978 2.755 -6.203 1.00 35.66 268 PRO A N 1
ATOM 2056 C CA . PRO A 1 268 ? -24.694 3.615 -7.352 1.00 35.66 268 PRO A CA 1
ATOM 2057 C C . PRO A 1 268 ? -25.103 5.077 -7.131 1.00 35.66 268 PRO A C 1
ATOM 2059 O O . PRO A 1 268 ? -26.079 5.318 -6.383 1.00 35.66 268 PRO A O 1
#